Protein 6MYD (pdb70)

B-factor: mean 21.32, std 11.3, range [8.35, 70.96]

CATH classification: 2.60.210.10

Structure (mmCIF, N/CA/C/O backbone):
data_6MYD
#
_entry.id   6MYD
#
_cell.length_a   46.621
_cell.length_b   84.377
_cell.length_c   53.720
_cell.angle_alpha   90.00
_cell.angle_beta   115.42
_cell.angle_gamma   90.00
#
_symmetry.space_group_name_H-M   'P 1 21 1'
#
loop_
_entity.id
_entity.type
_entity.pdbx_description
1 polymer 'TNF receptor-associated factor 6'
2 polymer 'STING CTT, Transmembrane protein 173'
3 non-polymer 'SULFATE ION'
4 water water
#
loop_
_atom_site.group_PDB
_atom_site.id
_atom_site.type_symbol
_atom_site.label_atom_id
_atom_site.label_alt_id
_atom_site.label_comp_id
_atom_site.label_asym_id
_atom_site.label_entity_id
_atom_site.label_seq_id
_atom_site.pdbx_PDB_ins_code
_atom_site.Cartn_x
_atom_site.Cartn_y
_atom_site.Cartn_z
_atom_site.occupancy
_atom_site.B_iso_or_equiv
_atom_site.auth_seq_id
_atom_site.auth_comp_id
_atom_site.auth_asym_id
_atom_site.auth_atom_id
_atom_site.pdbx_PDB_model_num
ATOM 1 N N . SER A 1 1 ? 9.587 -1.823 33.268 1.00 35.09 369 SER A N 1
ATOM 2 C CA . SER A 1 1 ? 8.567 -2.300 34.192 1.00 32.27 369 SER A CA 1
ATOM 3 C C . SER A 1 1 ? 7.384 -2.915 33.449 1.00 28.07 369 SER A C 1
ATOM 4 O O . SER A 1 1 ? 7.215 -2.714 32.245 1.00 25.12 369 SER A O 1
ATOM 7 N N . ALA A 1 2 ? 6.564 -3.668 34.185 1.00 26.14 370 ALA A N 1
ATOM 8 C CA . ALA A 1 2 ? 5.442 -4.372 33.573 1.00 24.83 370 ALA A CA 1
ATOM 9 C C . ALA A 1 2 ? 4.475 -3.408 32.897 1.00 21.48 370 ALA A C 1
ATOM 10 O O . ALA A 1 2 ? 3.913 -3.720 31.839 1.00 20.90 370 ALA A O 1
ATOM 12 N N . GLN A 1 3 ? 4.281 -2.221 33.482 1.00 21.71 371 GLN A N 1
ATOM 13 C CA . GLN A 1 3 ? 3.326 -1.282 32.903 1.00 21.39 371 GLN A CA 1
ATOM 14 C C . GLN A 1 3 ? 3.764 -0.803 31.525 1.00 22.20 371 GLN A C 1
ATOM 15 O O . GLN A 1 3 ? 2.926 -0.343 30.746 1.00 21.07 37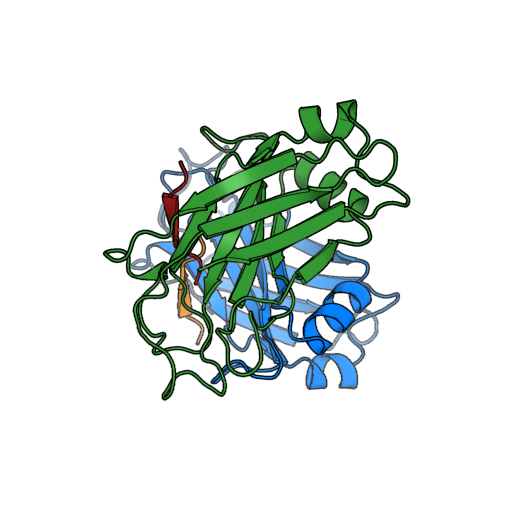1 GLN A O 1
ATOM 21 N N . GLN A 1 4 ? 5.052 -0.935 31.195 1.00 19.89 372 GLN A N 1
ATOM 22 C CA . GLN A 1 4 ? 5.549 -0.525 29.885 1.00 19.47 372 GLN A CA 1
ATOM 23 C C . GLN A 1 4 ? 5.135 -1.468 28.776 1.00 17.17 372 GLN A C 1
ATOM 24 O O . GLN A 1 4 ? 5.354 -1.142 27.601 1.00 18.85 372 GLN A O 1
ATOM 30 N N . TYR A 1 5 ? 4.536 -2.617 29.116 1.00 16.52 373 TYR A N 1
ATOM 31 C CA . TYR A 1 5 ? 4.134 -3.627 28.146 1.00 16.31 373 TYR A CA 1
ATOM 32 C C . TYR A 1 5 ? 2.678 -4.043 28.322 1.00 18.13 373 TYR A C 1
ATOM 33 O O . TYR A 1 5 ? 2.269 -5.066 27.773 1.00 16.73 373 TYR A O 1
ATOM 42 N N . GLN A 1 6 ? 1.886 -3.273 29.071 1.00 15.72 374 GLN A N 1
ATOM 43 C CA . GLN A 1 6 ? 0.526 -3.677 29.408 1.00 15.81 374 GLN A CA 1
ATOM 44 C C . GLN A 1 6 ? -0.451 -3.537 28.250 1.00 15.34 374 GLN A C 1
ATOM 45 O O . GLN A 1 6 ? -1.553 -4.106 28.308 1.00 17.05 374 GLN A O 1
ATOM 51 N N . GLY A 1 7 ? -0.084 -2.801 27.208 1.00 14.23 375 GLY A N 1
ATOM 52 C CA . GLY A 1 7 ? -0.996 -2.592 26.101 1.00 14.25 375 GLY A CA 1
ATOM 53 C C . GLY A 1 7 ? -1.153 -3.828 25.234 1.00 13.65 375 GLY A C 1
ATOM 54 O O . GLY A 1 7 ? -0.276 -4.690 25.155 1.00 14.92 375 GLY A O 1
ATOM 55 N N . ILE A 1 8 ? -2.298 -3.907 24.569 1.00 12.64 376 ILE A N 1
ATOM 56 C CA . ILE A 1 8 ? -2.545 -4.889 23.517 1.00 13.36 376 ILE A CA 1
ATOM 57 C C . ILE A 1 8 ? -3.289 -4.157 22.416 1.00 11.97 376 ILE A C 1
ATOM 58 O O . ILE A 1 8 ? -4.284 -3.477 22.688 1.00 14.56 376 ILE A O 1
ATOM 63 N N . TYR A 1 9 ? -2.828 -4.290 21.177 1.00 11.13 377 TYR A N 1
ATOM 64 C CA . TYR A 1 9 ? -3.470 -3.600 20.067 1.00 11.50 377 TYR A CA 1
ATOM 65 C C . TYR A 1 9 ? -4.190 -4.591 19.168 1.00 10.47 377 TYR A C 1
ATOM 66 O O . TYR A 1 9 ? -3.613 -5.608 18.760 1.00 11.86 377 TYR A O 1
ATOM 75 N N . VAL A 1 10 ? -5.441 -4.290 18.841 1.00 10.37 378 VAL A N 1
ATOM 76 C CA . VAL A 1 10 ? -6.187 -5.068 17.852 1.00 11.50 378 VAL A CA 1
ATOM 77 C C . VAL A 1 10 ? -6.482 -4.161 16.665 1.00 10.43 378 VAL A C 1
ATOM 78 O O . VAL A 1 10 ? -7.222 -3.174 16.781 1.00 13.67 378 VAL A O 1
ATOM 82 N N . TRP A 1 11 ? -5.869 -4.484 15.532 1.00 10.27 379 TRP A N 1
ATOM 83 C CA . TRP A 1 11 ? -6.060 -3.754 14.287 1.00 10.35 379 TRP A CA 1
ATOM 84 C C . TRP A 1 11 ? -7.265 -4.341 13.570 1.00 9.52 379 TRP A C 1
ATOM 85 O O . TRP A 1 11 ? -7.268 -5.531 13.229 1.00 10.19 379 TRP A O 1
ATOM 96 N N . ARG A 1 12 ? -8.293 -3.522 13.378 1.00 12.56 380 ARG A N 1
ATOM 97 C CA . ARG A 1 12 ? -9.498 -3.929 12.664 1.00 11.13 380 ARG A CA 1
ATOM 98 C C . ARG A 1 12 ? -9.335 -3.538 11.202 1.00 13.95 380 ARG A C 1
ATOM 99 O O . ARG A 1 12 ? -9.383 -2.350 10.862 1.00 16.53 380 ARG A O 1
ATOM 107 N N . VAL A 1 13 ? -9.120 -4.524 10.345 1.00 12.68 381 VAL A N 1
ATOM 108 C CA . VAL A 1 13 ? -8.972 -4.305 8.911 1.00 12.56 381 VAL A CA 1
ATOM 109 C C . VAL A 1 13 ? -10.342 -4.546 8.294 1.00 16.69 381 VAL A C 1
ATOM 110 O O . VAL A 1 13 ? -10.756 -5.686 8.093 1.00 14.47 381 VAL A O 1
ATOM 114 N N . GLU A 1 14 ? -11.052 -3.470 7.992 1.00 15.44 382 GLU A N 1
ATOM 115 C CA . GLU A 1 14 ? -12.403 -3.554 7.457 1.00 15.25 382 GLU A CA 1
ATOM 116 C C . GLU A 1 14 ? -12.395 -3.722 5.938 1.00 16.63 382 GLU A C 1
ATOM 117 O O . GLU A 1 14 ? -11.384 -3.495 5.265 1.00 20.27 382 GLU A O 1
ATOM 123 N N . ASN A 1 15 ? -13.543 -4.147 5.408 1.00 17.08 383 ASN A N 1
ATOM 124 C CA . ASN A 1 15 ? -13.733 -4.346 3.968 1.00 18.18 383 ASN A CA 1
ATOM 125 C C . ASN A 1 15 ? -12.629 -5.214 3.373 1.00 18.24 383 ASN A C 1
ATOM 126 O O . ASN A 1 15 ? -12.076 -4.921 2.310 1.00 19.00 383 ASN A O 1
ATOM 131 N N . PHE A 1 16 ? -12.321 -6.314 4.066 1.00 15.02 384 PHE A N 1
ATOM 132 C CA . PHE A 1 16 ? -11.205 -7.149 3.646 1.00 14.48 384 PHE A CA 1
ATOM 133 C C . PHE A 1 16 ? -11.408 -7.695 2.240 1.00 15.46 384 PHE A C 1
ATOM 134 O O . PHE A 1 16 ? -10.440 -7.820 1.482 1.00 14.02 384 PHE A O 1
ATOM 142 N N . SER A 1 17 ? -12.656 -7.997 1.873 1.00 16.45 385 SER A N 1
ATOM 143 C CA . SER A 1 17 ? -12.942 -8.539 0.548 1.00 16.86 385 SER A CA 1
ATOM 144 C C . SER A 1 17 ? -12.465 -7.613 -0.559 1.00 19.70 385 SER A C 1
ATOM 145 O O . SER A 1 17 ? -12.135 -8.083 -1.656 1.00 19.46 385 SER A O 1
ATOM 148 N N . HIS A 1 18 ? -12.444 -6.300 -0.305 1.00 16.80 386 HIS A N 1
ATOM 149 C CA . HIS A 1 18 ? -11.963 -5.361 -1.317 1.00 17.58 386 HIS A CA 1
ATOM 150 C C . HIS A 1 18 ? -10.497 -5.618 -1.630 1.00 15.30 386 HIS A C 1
ATOM 151 O O . HIS A 1 18 ? -10.094 -5.658 -2.801 1.00 18.31 386 HIS A O 1
ATOM 158 N N . HIS A 1 19 ? -9.679 -5.780 -0.589 1.00 13.83 387 HIS A N 1
ATOM 159 C CA . HIS A 1 19 ? -8.266 -6.061 -0.800 1.00 13.00 387 HIS A CA 1
ATOM 160 C C . HIS A 1 19 ? -8.089 -7.401 -1.485 1.00 17.22 387 HIS A C 1
ATOM 161 O O . HIS A 1 19 ? -7.249 -7.545 -2.381 1.00 17.04 387 HIS A O 1
ATOM 168 N N . LEU A 1 20 ? -8.887 -8.386 -1.075 1.00 12.91 388 LEU A N 1
ATOM 169 C CA . LEU A 1 20 ? -8.778 -9.722 -1.646 1.00 15.23 388 LEU A CA 1
ATOM 170 C C . LEU A 1 20 ? -9.083 -9.702 -3.136 1.00 16.04 388 LEU A C 1
ATOM 171 O O . LEU A 1 20 ? -8.349 -10.295 -3.936 1.00 15.27 388 LEU A O 1
ATOM 176 N N . ARG A 1 21 ? -10.148 -8.996 -3.536 1.00 15.94 389 ARG A N 1
ATOM 177 C CA . ARG A 1 21 ? -10.490 -8.940 -4.952 1.00 16.73 389 ARG A CA 1
ATOM 178 C C . ARG A 1 21 ? -9.371 -8.281 -5.751 1.00 17.52 389 ARG A C 1
ATOM 179 O O . ARG A 1 21 ? -9.061 -8.705 -6.867 1.00 18.72 389 ARG A O 1
ATOM 187 N N . ASN A 1 22 ? -8.739 -7.252 -5.184 1.00 14.36 390 ASN A N 1
ATOM 188 C CA . ASN A 1 22 ? -7.611 -6.629 -5.871 1.00 15.33 390 ASN A CA 1
ATOM 189 C C . ASN A 1 22 ? -6.416 -7.570 -5.919 1.00 15.56 390 ASN A C 1
ATOM 190 O O . ASN A 1 22 ? -5.739 -7.674 -6.950 1.00 14.05 390 ASN A O 1
ATOM 195 N N . GLN A 1 23 ? -6.152 -8.283 -4.819 1.00 12.22 391 GLN A N 1
ATOM 196 C CA . GLN A 1 23 ? -5.056 -9.247 -4.823 1.00 12.99 391 GLN A CA 1
ATOM 197 C C . GLN A 1 23 ? -5.276 -10.332 -5.873 1.00 12.62 391 GLN A C 1
ATOM 198 O O . GLN A 1 23 ? -4.345 -10.695 -6.596 1.00 14.56 391 GLN A O 1
ATOM 204 N N . GLU A 1 24 ? -6.505 -10.839 -5.984 1.00 14.87 392 GLU A N 1
ATOM 205 C CA . GLU A 1 24 ? -6.812 -11.842 -7.000 1.00 15.76 392 GLU A CA 1
ATOM 206 C C . GLU A 1 24 ? -6.579 -11.313 -8.407 1.00 17.90 392 GLU A C 1
ATOM 207 O O . GLU A 1 24 ? -6.282 -12.092 -9.323 1.00 20.69 392 GLU A O 1
ATOM 213 N N . ALA A 1 25 ? -6.721 -10.004 -8.605 1.00 16.44 393 ALA A N 1
ATOM 214 C CA . ALA A 1 25 ? -6.464 -9.378 -9.893 1.00 19.88 393 ALA A CA 1
ATOM 215 C C . ALA A 1 25 ? -4.987 -9.092 -10.122 1.00 15.87 393 ALA A C 1
ATOM 216 O O . ALA A 1 25 ? -4.640 -8.452 -11.120 1.00 24.00 393 ALA A O 1
ATOM 218 N N . GLY A 1 26 ? -4.111 -9.550 -9.235 1.00 13.40 394 GLY A N 1
ATOM 219 C CA . GLY A 1 26 ? -2.685 -9.373 -9.401 1.00 15.53 394 GLY A CA 1
ATOM 220 C C . GLY A 1 26 ? -2.115 -8.106 -8.807 1.00 12.99 394 GLY A C 1
ATOM 221 O O . GLY A 1 26 ? -0.961 -7.775 -9.105 1.00 14.99 394 GLY A O 1
ATOM 222 N N . GLN A 1 27 ? -2.871 -7.404 -7.963 1.00 13.11 395 GLN A N 1
ATOM 223 C CA . GLN A 1 27 ? -2.382 -6.199 -7.307 1.00 14.32 395 GLN A CA 1
ATOM 224 C C . GLN A 1 27 ? -1.754 -6.537 -5.962 1.00 12.75 395 GLN A C 1
ATOM 225 O O . GLN A 1 27 ? -2.439 -7.091 -5.088 1.00 14.02 395 GLN A O 1
ATOM 231 N N . PRO A 1 28 ? -0.488 -6.203 -5.735 1.00 11.68 396 PRO A N 1
ATOM 232 C CA . PRO A 1 28 ? 0.031 -6.245 -4.365 1.00 12.61 396 PRO A CA 1
ATOM 233 C C . PRO A 1 28 ? -0.825 -5.357 -3.469 1.00 13.25 396 PRO A C 1
ATOM 234 O O . PRO A 1 28 ? -1.284 -4.283 -3.882 1.00 11.70 396 PRO A O 1
ATOM 238 N N . ILE A 1 29 ? -1.035 -5.796 -2.235 1.00 11.33 397 ILE A N 1
ATOM 239 C CA . ILE A 1 29 ? -1.718 -4.999 -1.218 1.00 10.28 397 ILE A CA 1
ATOM 240 C C . ILE A 1 29 ? -0.732 -4.754 -0.094 1.00 10.60 397 ILE A C 1
ATOM 241 O O . ILE A 1 29 ? -0.061 -5.684 0.358 1.00 11.34 397 ILE A O 1
ATOM 246 N N . VAL A 1 30 ? -0.633 -3.503 0.351 1.00 8.79 398 VAL A N 1
ATOM 247 C CA . VAL A 1 30 ? 0.137 -3.168 1.542 1.00 9.70 398 VAL A CA 1
ATOM 248 C C . VAL A 1 30 ? -0.697 -2.211 2.375 1.00 11.13 398 VAL A C 1
ATOM 249 O O . VAL A 1 30 ? -1.193 -1.209 1.856 1.00 11.99 398 VAL A O 1
ATOM 253 N N . LEU A 1 31 ? -0.861 -2.528 3.654 1.00 9.89 399 LEU A N 1
ATOM 254 C CA . LEU A 1 31 ? -1.660 -1.753 4.586 1.00 9.68 399 LEU A CA 1
ATOM 255 C C . LEU A 1 31 ? -0.790 -1.382 5.773 1.00 11.52 399 LEU A C 1
ATOM 256 O O . LEU A 1 31 ? 0.026 -2.189 6.237 1.00 10.32 399 LEU A O 1
ATOM 261 N N . HIS A 1 32 ? -0.993 -0.174 6.274 1.00 9.88 400 HIS A N 1
ATOM 262 C CA . HIS A 1 32 ? -0.240 0.365 7.395 1.00 9.00 400 HIS A CA 1
ATOM 263 C C . HIS A 1 32 ? -1.206 0.689 8.524 1.00 11.66 400 HIS A C 1
ATOM 264 O O . HIS A 1 32 ? -2.193 1.403 8.318 1.00 13.03 400 HIS A O 1
ATOM 271 N N . SER A 1 33 ? -0.926 0.158 9.723 1.00 8.64 401 SER A N 1
ATOM 272 C CA . SER A 1 33 ? -1.888 0.305 10.816 1.00 10.76 401 SER A CA 1
ATOM 273 C C . SER A 1 33 ? -1.769 1.660 11.509 1.00 10.88 401 SER A C 1
ATOM 274 O O . SER A 1 33 ? -0.754 2.350 11.392 1.00 11.38 401 SER A O 1
ATOM 277 N N . PRO A 1 34 ? -2.786 2.044 12.273 1.00 12.79 402 PRO A N 1
ATOM 278 C CA . PRO A 1 34 ? -2.609 3.136 13.242 1.00 12.09 402 PRO A CA 1
ATOM 279 C C . PRO A 1 34 ? -1.515 2.796 14.240 1.00 13.86 402 PRO A C 1
ATOM 280 O O . PRO A 1 34 ? -1.228 1.613 14.483 1.00 13.05 402 PRO A O 1
ATOM 284 N N . PRO A 1 35 ? -0.903 3.791 14.865 1.00 14.07 403 PRO A N 1
ATOM 285 C CA . PRO A 1 35 ? 0.106 3.515 15.891 1.00 14.46 403 PRO A CA 1
ATOM 286 C C . PRO A 1 35 ? -0.532 3.064 17.198 1.00 11.52 403 PRO A C 1
ATOM 287 O O . PRO A 1 35 ? -1.726 3.237 17.448 1.00 14.07 403 PRO A O 1
ATOM 291 N N . PHE A 1 36 ? 0.298 2.462 18.039 1.00 12.67 404 PHE A N 1
ATOM 292 C CA . PHE A 1 36 ? -0.147 2.047 19.359 1.00 12.43 404 PHE A CA 1
ATOM 293 C C . PHE A 1 36 ? 1.063 2.015 20.276 1.00 13.06 404 PHE A C 1
ATOM 294 O O . PHE A 1 36 ? 2.198 1.849 19.828 1.00 13.49 404 PHE A O 1
ATOM 302 N N . TYR A 1 37 ? 0.812 2.189 21.564 1.00 15.23 405 TYR A N 1
ATOM 303 C CA . TYR A 1 37 ? 1.868 2.143 22.559 1.00 11.33 405 TYR A CA 1
ATOM 304 C C . TYR A 1 37 ? 1.830 0.816 23.306 1.00 14.74 405 TYR A C 1
ATOM 305 O O . TYR A 1 37 ? 0.758 0.333 23.684 1.00 16.28 405 TYR A O 1
ATOM 314 N N . THR A 1 38 ? 3.011 0.239 23.538 1.00 12.11 406 THR A N 1
ATOM 315 C CA . THR A 1 38 ? 3.084 -0.954 24.375 1.00 14.36 406 THR A CA 1
ATOM 316 C C . THR A 1 38 ? 2.661 -0.671 25.811 1.00 14.19 406 THR A C 1
ATOM 317 O O . THR A 1 38 ? 2.279 -1.598 26.533 1.00 16.17 406 THR A O 1
ATOM 321 N N . GLY A 1 39 ? 2.740 0.581 26.243 1.00 13.86 407 GLY A N 1
ATOM 322 C CA . GLY A 1 39 ? 2.365 0.979 27.587 1.00 14.98 407 GLY A CA 1
ATOM 323 C C . GLY A 1 39 ? 2.522 2.480 27.690 1.00 16.41 407 GLY A C 1
ATOM 324 O O . GLY A 1 39 ? 2.944 3.145 26.740 1.00 15.16 407 GLY A O 1
ATOM 325 N N . ARG A 1 40 ? 2.164 3.005 28.854 1.00 17.49 408 ARG A N 1
ATOM 326 C CA . ARG A 1 40 ? 2.358 4.418 29.178 1.00 21.24 408 ARG A CA 1
ATOM 327 C C . ARG A 1 40 ? 3.109 4.485 30.501 1.00 25.74 408 ARG A C 1
ATOM 328 O O . ARG A 1 40 ? 2.508 4.226 31.563 1.00 28.39 408 ARG A O 1
ATOM 336 N N . PRO A 1 41 ? 4.409 4.806 30.501 1.00 17.50 409 PRO A N 1
ATOM 337 C CA . PRO A 1 41 ? 5.229 5.068 29.318 1.00 15.70 409 PRO A CA 1
ATOM 338 C C . PRO A 1 41 ? 5.504 3.763 28.581 1.00 16.28 409 PRO A C 1
ATOM 339 O O . PRO A 1 41 ? 5.333 2.691 29.173 1.00 22.44 409 PRO A O 1
ATOM 343 N N . GLY A 1 42 ? 5.888 3.842 27.314 1.00 12.78 410 GLY A N 1
ATOM 344 C CA . GLY A 1 42 ? 6.125 2.648 26.518 1.00 12.98 410 GLY A CA 1
ATOM 345 C C . GLY A 1 42 ? 6.468 3.031 25.095 1.00 11.28 410 GLY A C 1
ATOM 346 O O . GLY A 1 42 ? 6.509 4.213 24.739 1.00 11.76 410 GLY A O 1
ATOM 347 N N . TYR A 1 43 ? 6.679 2.003 24.272 1.00 11.64 411 TYR A N 1
ATOM 348 C CA . TYR A 1 43 ? 7.179 2.157 22.910 1.00 10.36 411 TYR A CA 1
ATOM 349 C C . TYR A 1 43 ? 6.017 2.354 21.953 1.00 10.99 411 TYR A C 1
ATOM 350 O O . TYR A 1 43 ? 4.983 1.687 22.070 1.00 13.29 411 TYR A O 1
ATOM 359 N N . LYS A 1 44 ? 6.207 3.255 20.989 1.00 10.84 412 LYS A N 1
ATOM 360 C CA . LYS A 1 44 ? 5.237 3.463 19.921 1.00 11.48 412 LYS A CA 1
ATOM 361 C C . LYS A 1 44 ? 5.573 2.554 18.748 1.00 11.24 412 LYS A C 1
ATOM 362 O O . LYS A 1 44 ? 6.699 2.583 18.235 1.00 12.46 412 LYS A O 1
ATOM 368 N N . LEU A 1 45 ? 4.590 1.773 18.318 1.00 10.44 413 LEU A N 1
ATOM 369 C CA . LEU A 1 45 ? 4.765 0.804 17.252 1.00 10.90 413 LEU A CA 1
ATOM 370 C C . LEU A 1 45 ? 3.675 0.990 16.211 1.00 11.42 413 LEU A C 1
ATOM 371 O O . LEU A 1 45 ? 2.654 1.638 16.453 1.00 12.39 413 LEU A O 1
ATOM 376 N N . CYS A 1 46 ? 3.879 0.350 15.057 1.00 11.21 414 CYS A N 1
ATOM 377 C CA . CYS A 1 46 ? 2.826 0.199 14.063 1.00 10.96 414 CYS A CA 1
ATOM 378 C C . CYS A 1 46 ? 3.046 -1.130 13.355 1.00 11.51 414 CYS A C 1
ATOM 379 O O . CYS A 1 46 ? 4.093 -1.762 13.501 1.00 10.69 414 CYS A O 1
ATOM 382 N N . LEU A 1 47 ? 2.060 -1.534 12.573 1.00 10.91 415 LEU A N 1
ATOM 383 C CA . LEU A 1 47 ? 2.115 -2.779 11.823 1.00 8.43 415 LEU A CA 1
ATOM 384 C C . LEU A 1 47 ? 2.033 -2.498 10.331 1.00 10.59 415 LEU A C 1
ATOM 385 O O . LEU A 1 47 ? 1.455 -1.490 9.898 1.00 12.26 415 LEU A O 1
ATOM 390 N N . ARG A 1 48 ? 2.630 -3.392 9.548 1.00 10.71 416 ARG A N 1
ATOM 391 C CA . ARG A 1 48 ? 2.567 -3.366 8.091 1.00 9.81 416 ARG A CA 1
ATOM 392 C C . ARG A 1 48 ? 2.124 -4.747 7.641 1.00 10.43 416 ARG A C 1
ATOM 393 O O . ARG A 1 48 ? 2.724 -5.748 8.035 1.00 11.42 416 ARG A O 1
ATOM 401 N N . LEU A 1 49 ? 1.066 -4.807 6.845 1.00 9.66 417 LEU A N 1
ATOM 402 C CA . LEU A 1 49 ? 0.535 -6.073 6.370 1.00 8.94 417 LEU A CA 1
ATOM 403 C C . LEU A 1 49 ? 0.551 -6.074 4.850 1.00 10.89 417 LEU A C 1
ATOM 404 O O . LEU A 1 49 ? 0.168 -5.084 4.221 1.00 12.63 417 LEU A O 1
ATOM 409 N N . HIS A 1 50 ? 0.995 -7.173 4.257 1.00 8.97 418 HIS A N 1
ATOM 410 C CA . HIS A 1 50 ? 0.958 -7.360 2.812 1.00 10.58 418 HIS A CA 1
ATOM 411 C C . HIS A 1 50 ? 0.023 -8.501 2.460 1.00 10.40 418 HIS A C 1
ATOM 412 O O . HIS A 1 50 ? -0.032 -9.505 3.178 1.00 10.91 418 HIS A O 1
ATOM 419 N N . LEU A 1 51 ? -0.683 -8.368 1.336 1.00 10.39 419 LEU A N 1
ATOM 420 C CA . LEU A 1 51 ? -1.148 -9.528 0.585 1.00 8.64 419 LEU A CA 1
ATOM 421 C C . LEU A 1 51 ? -0.252 -9.657 -0.637 1.00 12.53 419 LEU A C 1
ATOM 422 O O . LEU A 1 51 ? -0.217 -8.756 -1.485 1.00 13.48 419 LEU A O 1
ATOM 427 N N . GLN A 1 52 ? 0.494 -10.748 -0.706 1.00 10.88 420 GLN A N 1
ATOM 428 C CA . GLN A 1 52 ? 1.363 -11.007 -1.843 1.00 10.53 420 GLN A CA 1
ATOM 429 C C . GLN A 1 52 ? 0.531 -11.493 -3.019 1.00 16.46 420 GLN A C 1
ATOM 430 O O . GLN A 1 52 ? -0.492 -12.161 -2.843 1.00 12.49 420 GLN A O 1
ATOM 436 N N . THR A 1 53 ? 0.977 -11.154 -4.229 1.00 12.61 421 THR A N 1
ATOM 437 C CA . THR A 1 53 ? 0.210 -11.488 -5.424 1.00 12.50 421 THR A CA 1
ATOM 438 C C . THR A 1 53 ? 0.212 -12.991 -5.680 1.00 14.85 421 THR A C 1
ATOM 439 O O . THR A 1 53 ? 0.988 -13.742 -5.077 1.00 13.23 421 THR A O 1
ATOM 443 N N . PRO A 1 54 ? -0.656 -13.465 -6.582 1.00 11.11 422 PRO A N 1
ATOM 444 C CA . PRO A 1 54 ? -0.676 -14.905 -6.883 1.00 12.94 422 PRO A CA 1
ATOM 445 C C . PRO A 1 54 ? 0.581 -15.422 -7.558 1.00 15.36 422 PRO A C 1
ATOM 446 O O . PRO A 1 54 ? 0.738 -16.651 -7.650 1.00 15.90 422 PRO A O 1
ATOM 450 N N . SER A 1 55 ? 1.468 -14.550 -8.057 1.00 14.17 423 SER A N 1
ATOM 451 C CA . SER A 1 55 ? 2.669 -14.996 -8.752 1.00 15.60 423 SER A CA 1
ATOM 452 C C . SER A 1 55 ? 3.973 -14.631 -8.055 1.00 14.45 423 SER A C 1
ATOM 453 O O . SER A 1 55 ? 5.045 -14.916 -8.601 1.00 19.24 423 SER A O 1
ATOM 456 N N . ALA A 1 56 ? 3.920 -14.041 -6.866 1.00 14.29 424 ALA A N 1
ATOM 457 C CA . ALA A 1 56 ? 5.130 -13.648 -6.164 1.00 15.86 424 ALA A CA 1
ATOM 458 C C . ALA A 1 56 ? 5.983 -14.872 -5.858 1.00 20.30 424 ALA A C 1
ATOM 459 O O . ALA A 1 56 ? 5.490 -15.815 -5.216 1.00 21.58 424 ALA A O 1
ATOM 461 N N . PRO A 1 57 ? 7.240 -14.914 -6.304 1.00 19.01 425 PRO A N 1
ATOM 462 C CA . PRO A 1 57 ? 8.105 -16.047 -5.962 1.00 21.81 425 PRO A CA 1
ATOM 463 C C . PRO A 1 57 ? 8.224 -16.233 -4.457 1.00 16.43 425 PRO A C 1
ATOM 464 O O . PRO A 1 57 ? 8.308 -15.270 -3.690 1.00 20.37 425 PRO A O 1
ATOM 468 N N . ARG A 1 58 ? 8.166 -17.502 -4.044 1.00 19.39 426 ARG A N 1
ATOM 469 C CA . ARG A 1 58 ? 8.425 -17.934 -2.672 1.00 21.23 426 ARG A CA 1
ATOM 470 C C . ARG A 1 58 ? 7.306 -17.622 -1.682 1.00 21.01 426 ARG A C 1
ATOM 471 O O . ARG A 1 58 ? 7.226 -18.266 -0.629 1.00 21.36 426 ARG A O 1
ATOM 479 N N . CYS A 1 59 ? 6.433 -16.654 -2.001 1.00 14.56 427 CYS A N 1
ATOM 480 C CA . CYS A 1 59 ? 5.420 -16.249 -1.031 1.00 14.60 427 CYS A CA 1
ATOM 481 C C . CYS A 1 59 ? 4.079 -15.886 -1.670 1.00 11.57 427 CYS A C 1
ATOM 482 O O . CYS A 1 59 ? 3.309 -15.128 -1.067 1.00 11.60 427 CYS A O 1
ATOM 485 N N . SER A 1 60 ? 3.769 -16.410 -2.848 1.00 11.11 428 SER A N 1
ATOM 486 C CA . SER A 1 60 ? 2.487 -16.128 -3.478 1.00 13.32 428 SER A CA 1
ATOM 487 C C . SER A 1 60 ? 1.311 -16.411 -2.548 1.00 9.52 428 SER A C 1
ATOM 488 O O . SER A 1 60 ? 1.274 -17.430 -1.847 1.00 11.03 428 SER A O 1
ATOM 491 N N . ASN A 1 61 ? 0.365 -15.472 -2.518 1.00 11.04 429 ASN A N 1
ATOM 492 C CA . ASN A 1 61 ? -0.916 -15.630 -1.840 1.00 10.94 429 ASN A CA 1
ATOM 493 C C . ASN A 1 61 ? -0.801 -15.639 -0.328 1.00 11.66 429 ASN A C 1
ATOM 494 O O . ASN A 1 61 ? -1.741 -16.067 0.344 1.00 12.10 429 ASN A O 1
ATOM 499 N N . PHE A 1 62 ? 0.316 -15.166 0.222 1.00 10.53 430 PHE A N 1
ATOM 500 C CA . PHE A 1 62 ? 0.473 -15.025 1.665 1.00 8.97 430 PHE A CA 1
ATOM 501 C C . PHE A 1 62 ? 0.097 -13.633 2.161 1.00 8.38 430 PHE A C 1
ATOM 502 O O . PHE A 1 62 ? 0.312 -12.611 1.492 1.00 10.97 430 PHE A O 1
ATOM 510 N N . ILE A 1 63 ? -0.432 -13.604 3.377 1.00 8.63 431 ILE A N 1
ATOM 511 C CA . ILE A 1 63 ? -0.335 -12.427 4.229 1.00 8.39 431 ILE A CA 1
ATOM 512 C C . ILE A 1 63 ? 1.064 -12.374 4.824 1.00 8.92 431 ILE A C 1
ATOM 513 O O . ILE A 1 63 ? 1.531 -13.357 5.425 1.00 10.25 431 ILE A O 1
ATOM 518 N N . SER A 1 64 ? 1.711 -11.213 4.707 1.00 9.25 432 SER A N 1
ATOM 519 C CA . SER A 1 64 ? 2.957 -10.900 5.396 1.00 10.20 432 SER A CA 1
ATOM 520 C C . SER A 1 64 ? 2.646 -9.874 6.471 1.00 12.56 432 SER A C 1
ATOM 521 O O . SER A 1 64 ? 1.760 -9.034 6.289 1.00 11.08 432 SER A O 1
ATOM 524 N N . LEU A 1 65 ? 3.344 -9.955 7.599 1.00 10.06 433 LEU A N 1
ATOM 525 C CA . LEU A 1 65 ? 3.060 -9.067 8.719 1.00 11.52 433 LEU A CA 1
ATOM 526 C C . LEU A 1 65 ? 4.352 -8.680 9.419 1.00 10.29 433 LEU A C 1
ATOM 527 O O . LEU A 1 65 ? 5.114 -9.553 9.843 1.00 9.99 433 LEU A O 1
ATOM 532 N N . PHE A 1 66 ? 4.578 -7.372 9.566 1.00 10.23 434 PHE A N 1
ATOM 533 C CA . PHE A 1 66 ? 5.799 -6.834 10.158 1.00 11.76 434 PHE A CA 1
ATOM 534 C C . PHE A 1 66 ? 5.465 -5.756 11.183 1.00 12.65 434 PHE A C 1
ATOM 535 O O . PHE A 1 66 ? 4.517 -4.981 11.009 1.00 11.46 434 PHE A O 1
ATOM 543 N N . VAL A 1 67 ? 6.268 -5.708 12.251 1.00 8.81 435 VAL A N 1
ATOM 544 C CA . VAL A 1 67 ? 6.205 -4.658 13.267 1.00 11.80 435 VAL A CA 1
ATOM 545 C C . VAL A 1 67 ? 7.298 -3.632 12.993 1.00 10.13 435 VAL A C 1
ATOM 546 O O . VAL A 1 67 ? 8.440 -3.990 12.672 1.00 11.82 435 VAL A O 1
ATOM 550 N N . HIS A 1 68 ? 6.954 -2.345 13.134 1.00 10.47 436 HIS A N 1
ATOM 551 C CA . HIS A 1 68 ? 7.892 -1.233 12.996 1.00 10.49 436 HIS A CA 1
ATOM 552 C C . HIS A 1 68 ? 7.854 -0.340 14.229 1.00 10.81 436 HIS A C 1
ATOM 553 O O . HIS A 1 68 ? 6.780 -0.015 14.750 1.00 13.13 436 HIS A O 1
ATOM 560 N N . THR A 1 69 ? 9.030 0.046 14.696 1.00 11.21 437 THR A N 1
ATOM 561 C CA . THR A 1 69 ? 9.078 1.066 15.737 1.00 12.02 437 THR A CA 1
ATOM 562 C C . THR A 1 69 ? 8.825 2.456 15.152 1.00 15.15 437 THR A C 1
ATOM 563 O O . THR A 1 69 ? 9.026 2.716 13.958 1.00 13.90 437 THR A O 1
ATOM 567 N N . MET A 1 70 ? 8.371 3.354 16.020 1.00 13.64 438 MET A N 1
ATOM 568 C CA . MET A 1 70 ? 8.120 4.748 15.674 1.00 11.78 438 MET A CA 1
ATOM 569 C C . MET A 1 70 ? 8.725 5.648 16.739 1.00 13.90 438 MET A C 1
ATOM 570 O O . MET A 1 70 ? 9.010 5.206 17.855 1.00 16.14 438 MET A O 1
ATOM 575 N N . GLN A 1 71 ? 8.907 6.930 16.391 1.00 13.07 439 GLN A N 1
ATOM 576 C CA . GLN A 1 71 ? 9.264 7.935 17.393 1.00 13.35 439 GLN A CA 1
ATOM 577 C C . GLN A 1 71 ? 8.048 8.208 18.264 1.00 15.07 439 GLN A C 1
ATOM 578 O O . GLN A 1 71 ? 6.984 8.585 17.761 1.00 19.19 439 GLN A O 1
ATOM 584 N N . GLY A 1 72 ? 8.190 7.976 19.570 1.00 13.93 440 GLY A N 1
ATOM 585 C CA . GLY A 1 72 ? 7.089 8.081 20.499 1.00 15.30 440 GLY A CA 1
ATOM 586 C C . GLY A 1 72 ? 7.338 9.125 21.581 1.00 14.22 440 GLY A C 1
ATOM 587 O O . GLY A 1 72 ? 8.463 9.602 21.794 1.00 14.97 440 GLY A O 1
ATOM 588 N N . GLU A 1 73 ? 6.261 9.441 22.299 1.00 15.21 441 GLU A N 1
ATOM 589 C CA . GLU A 1 73 ? 6.289 10.531 23.268 1.00 15.77 441 GLU A CA 1
ATOM 590 C C . GLU A 1 73 ? 7.197 10.233 24.458 1.00 16.62 441 GLU A C 1
ATOM 591 O O . GLU A 1 73 ? 7.697 11.168 25.097 1.00 17.69 441 GLU A O 1
ATOM 597 N N . PHE A 1 74 ? 7.409 8.958 24.786 1.00 15.87 442 PHE A N 1
ATOM 598 C CA . PHE A 1 74 ? 8.153 8.558 25.974 1.00 14.66 442 PHE A CA 1
ATOM 599 C C . PHE A 1 74 ? 9.594 8.162 25.680 1.00 13.04 442 PHE A C 1
ATOM 600 O O . PHE A 1 74 ? 10.282 7.695 26.588 1.00 14.39 442 PHE A O 1
ATOM 608 N N . ASP A 1 75 ? 10.058 8.332 24.436 1.00 13.52 443 ASP A N 1
ATOM 609 C CA . ASP A 1 75 ? 11.313 7.721 24.005 1.00 17.01 443 ASP A CA 1
ATOM 610 C C . ASP A 1 75 ? 12.493 8.074 24.902 1.00 16.48 443 ASP A C 1
ATOM 611 O O . ASP A 1 75 ? 13.381 7.240 25.112 1.00 14.20 443 ASP A O 1
ATOM 616 N N . SER A 1 76 ? 12.536 9.303 25.428 1.00 14.30 444 SER A N 1
ATOM 617 C CA . SER A 1 76 ? 13.671 9.725 26.246 1.00 13.80 444 SER A CA 1
ATOM 618 C C . SER A 1 76 ? 13.803 8.908 27.524 1.00 14.93 444 SER A C 1
ATOM 619 O O . SER A 1 76 ? 14.904 8.821 28.077 1.00 14.87 444 SER A O 1
ATOM 622 N N . GLN A 1 77 ? 12.716 8.299 28.004 1.00 14.97 445 GLN A N 1
ATOM 623 C CA . GLN A 1 77 ? 12.766 7.562 29.259 1.00 13.94 445 GLN A CA 1
ATOM 624 C C . GLN A 1 77 ? 12.698 6.057 29.073 1.00 12.83 445 GLN A C 1
ATOM 625 O O . GLN A 1 77 ? 12.468 5.340 30.052 1.00 15.84 445 GLN A O 1
ATOM 631 N N . LEU A 1 78 ? 12.907 5.563 27.854 1.00 11.55 446 LEU A N 1
ATOM 632 C CA . LEU A 1 78 ? 12.917 4.134 27.569 1.00 10.43 446 LEU A CA 1
ATOM 633 C C . LEU A 1 78 ? 14.330 3.637 27.303 1.00 13.73 446 LEU A C 1
ATOM 634 O O . LEU A 1 78 ? 15.178 4.346 26.755 1.00 12.58 446 LEU A O 1
ATOM 639 N N . SER A 1 79 ? 14.566 2.383 27.668 1.00 13.00 447 SER A N 1
ATOM 640 C CA . SER A 1 79 ? 15.773 1.711 27.212 1.00 10.61 447 SER A CA 1
ATOM 641 C C . SER A 1 79 ? 15.669 1.386 25.725 1.00 10.99 447 SER A C 1
ATOM 642 O O . SER A 1 79 ? 14.587 1.117 25.198 1.00 11.62 447 SER A O 1
ATOM 645 N N . TRP A 1 80 ? 16.811 1.413 25.049 1.00 11.68 448 TRP A N 1
ATOM 646 C CA . TRP A 1 80 ? 16.892 1.047 23.646 1.00 11.72 448 TRP A CA 1
ATOM 647 C C . TRP A 1 80 ? 18.082 0.115 23.471 1.00 14.00 448 TRP A C 1
ATOM 648 O O . TRP A 1 80 ? 19.109 0.289 24.134 1.00 13.24 448 TRP A O 1
ATOM 659 N N . PRO A 1 81 ? 17.975 -0.896 22.609 1.00 12.93 449 PRO A N 1
ATOM 660 C CA . PRO A 1 81 ? 16.827 -1.198 21.752 1.00 12.74 449 PRO A CA 1
ATOM 661 C C . PRO A 1 81 ? 15.625 -1.776 22.507 1.00 10.90 449 PRO A C 1
ATOM 662 O O . PRO A 1 81 ? 15.713 -2.151 23.685 1.00 13.00 449 PRO A O 1
ATOM 666 N N . LEU A 1 82 ? 14.489 -1.799 21.821 1.00 12.21 450 LEU A N 1
ATOM 667 C CA . LEU A 1 82 ? 13.320 -2.489 22.345 1.00 12.53 450 LEU A CA 1
ATOM 668 C C . LEU A 1 82 ? 13.635 -3.973 22.457 1.00 12.96 450 LEU A C 1
ATOM 669 O O . LEU A 1 82 ? 14.082 -4.599 21.493 1.00 14.78 450 LEU A O 1
ATOM 674 N N . GLN A 1 83 ? 13.420 -4.533 23.643 1.00 14.18 451 GLN A N 1
ATOM 675 C CA . GLN A 1 83 ? 13.681 -5.941 23.882 1.00 13.05 451 GLN A CA 1
ATOM 676 C C . GLN A 1 83 ? 12.481 -6.588 24.550 1.00 15.08 451 GLN A C 1
ATOM 677 O O . GLN A 1 83 ? 11.873 -6.014 25.459 1.00 16.38 451 GLN A O 1
ATOM 683 N N . GLY A 1 84 ? 12.156 -7.789 24.096 1.00 13.98 452 GLY A N 1
ATOM 684 C CA . GLY A 1 84 ? 11.020 -8.511 24.638 1.00 18.77 452 GLY A CA 1
ATOM 685 C C . GLY A 1 84 ? 10.568 -9.590 23.672 1.00 14.58 452 GLY A C 1
ATOM 686 O O . GLY A 1 84 ? 11.309 -9.997 22.780 1.00 17.16 452 GLY A O 1
ATOM 687 N N . THR A 1 85 ? 9.334 -10.032 23.879 1.00 12.81 453 THR A N 1
ATOM 688 C CA . THR A 1 85 ? 8.703 -11.046 23.050 1.00 13.94 453 THR A CA 1
ATOM 689 C C . THR A 1 85 ? 7.473 -10.424 22.407 1.00 15.10 453 THR A C 1
ATOM 690 O O . THR A 1 85 ? 6.657 -9.805 23.093 1.00 15.21 453 THR A O 1
ATOM 694 N N . ILE A 1 86 ? 7.356 -10.550 21.091 1.00 13.61 454 ILE A N 1
ATOM 695 C CA . ILE A 1 86 ? 6.240 -9.978 20.355 1.00 12.48 454 ILE A CA 1
ATOM 696 C C . ILE A 1 86 ? 5.354 -11.111 19.864 1.00 13.47 454 ILE A C 1
ATOM 697 O O . ILE A 1 86 ? 5.843 -12.079 19.265 1.00 15.08 454 ILE A O 1
ATOM 702 N N . ARG A 1 87 ? 4.056 -11.007 20.139 1.00 12.63 455 ARG A N 1
ATOM 703 C CA . ARG A 1 87 ? 3.083 -12.004 19.702 1.00 14.47 455 ARG A CA 1
ATOM 704 C C . ARG A 1 87 ? 2.146 -11.368 18.683 1.00 13.80 455 ARG A C 1
ATOM 705 O O . ARG A 1 87 ? 1.445 -10.399 19.001 1.00 13.40 455 ARG A O 1
ATOM 713 N N . LEU A 1 88 ? 2.134 -11.916 17.469 1.00 13.21 456 LEU A N 1
ATOM 714 C CA . LEU A 1 88 ? 1.300 -11.431 16.374 1.00 13.16 456 LEU A CA 1
ATOM 715 C C . LEU A 1 88 ? 0.235 -12.470 16.070 1.00 12.39 456 LEU A C 1
ATOM 716 O O . LEU A 1 88 ? 0.552 -13.654 15.915 1.00 13.78 456 LEU A O 1
ATOM 721 N N . ALA A 1 89 ? -1.019 -12.037 15.960 1.00 10.37 457 ALA A N 1
ATOM 722 C CA . ALA A 1 89 ? -2.112 -12.982 15.784 1.00 11.02 457 ALA A CA 1
ATOM 723 C C . ALA A 1 89 ? -3.115 -12.487 14.758 1.00 10.81 457 ALA A C 1
ATOM 724 O O . ALA A 1 89 ? -3.350 -11.287 14.620 1.00 13.82 457 ALA A O 1
ATOM 726 N N . VAL A 1 90 ? -3.698 -13.433 14.027 1.00 9.98 458 VAL A N 1
ATOM 727 C CA . VAL A 1 90 ? -4.968 -13.226 13.350 1.00 10.12 458 VAL A CA 1
ATOM 728 C C . VAL A 1 90 ? -6.027 -13.930 14.187 1.00 13.97 458 VAL A C 1
ATOM 729 O O . VAL A 1 90 ? -5.879 -15.112 14.521 1.00 11.53 458 VAL A O 1
ATOM 733 N N . LEU A 1 91 ? -7.062 -13.200 14.586 1.00 11.48 459 LEU A N 1
ATOM 734 C CA . LEU A 1 91 ? -7.999 -13.684 15.592 1.00 11.84 459 LEU A CA 1
ATOM 735 C C . LEU A 1 91 ? -9.160 -14.455 14.983 1.00 13.46 459 LEU A C 1
ATOM 736 O O . LEU A 1 91 ? -9.714 -14.078 13.944 1.00 13.89 459 LEU A O 1
ATOM 741 N N . ASP A 1 92 ? -9.496 -15.570 15.629 1.00 13.77 460 ASP 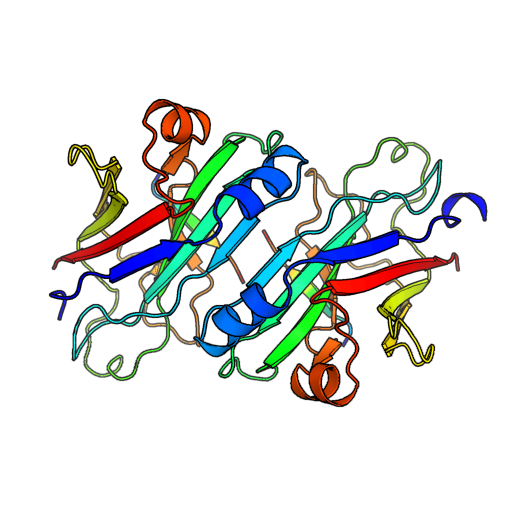A N 1
ATOM 742 C CA . ASP A 1 92 ? -10.718 -16.317 15.366 1.00 15.68 460 ASP A CA 1
ATOM 743 C C . ASP A 1 92 ? -11.795 -15.710 16.259 1.00 23.49 460 ASP A C 1
ATOM 744 O O . ASP A 1 92 ? -11.784 -15.915 17.477 1.00 23.36 460 ASP A O 1
ATOM 749 N N . GLN A 1 93 ? -12.718 -14.953 15.656 1.00 19.89 461 GLN A N 1
ATOM 750 C CA . GLN A 1 93 ? -13.687 -14.172 16.415 1.00 24.52 461 GLN A CA 1
ATOM 751 C C . GLN A 1 93 ? -14.763 -15.011 17.104 1.00 30.72 461 GLN A C 1
ATOM 752 O O . GLN A 1 93 ? -15.518 -14.456 17.909 1.00 41.62 461 GLN A O 1
ATOM 758 N N . VAL A 1 94 ? -14.860 -16.320 16.841 1.00 28.78 462 VAL A N 1
ATOM 759 C CA . VAL A 1 94 ? -15.900 -17.156 17.436 1.00 34.77 462 VAL A CA 1
ATOM 760 C C . VAL A 1 94 ? -15.327 -18.326 18.235 1.00 38.50 462 VAL A C 1
ATOM 761 O O . VAL A 1 94 ? -15.710 -18.545 19.389 1.00 42.10 462 VAL A O 1
ATOM 765 N N . GLU A 1 95 ? -14.410 -19.093 17.641 1.00 27.81 463 GLU A N 1
ATOM 766 C CA . GLU A 1 95 ? -13.932 -20.323 18.268 1.00 31.44 463 GLU A CA 1
ATOM 767 C C . GLU A 1 95 ? -12.631 -20.154 19.049 1.00 26.44 463 GLU A C 1
ATOM 768 O O . GLU A 1 95 ? -12.183 -21.106 19.698 1.00 23.37 463 GLU A O 1
ATOM 774 N N . GLY A 1 96 ? -12.006 -18.981 18.996 1.00 20.97 464 GLY A N 1
ATOM 775 C CA . GLY A 1 96 ? -10.792 -18.740 19.755 1.00 18.98 464 GLY A CA 1
ATOM 776 C C . GLY A 1 96 ? -9.548 -19.421 19.235 1.00 16.21 464 GLY A C 1
ATOM 777 O O . GLY A 1 96 ? -8.500 -19.334 19.876 1.00 19.93 464 GLY A O 1
ATOM 778 N N . GLN A 1 97 ? -9.627 -20.088 18.083 1.00 15.97 465 GLN A N 1
ATOM 779 C CA . GLN A 1 97 ? -8.485 -20.791 17.489 1.00 15.51 465 GLN A CA 1
ATOM 780 C C . GLN A 1 97 ? -7.639 -19.814 16.668 1.00 16.46 465 GLN A C 1
ATOM 781 O O . GLN A 1 97 ? -7.505 -19.927 15.450 1.00 17.15 465 GLN A O 1
ATOM 787 N N . HIS A 1 98 ? -7.027 -18.863 17.375 1.00 15.65 466 HIS A N 1
ATOM 788 C CA . HIS A 1 98 ? -6.242 -17.817 16.722 1.00 13.30 466 HIS A CA 1
ATOM 789 C C . HIS A 1 98 ? -5.003 -18.400 16.046 1.00 16.73 466 HIS A C 1
ATOM 790 O O . HIS A 1 98 ? -4.466 -19.435 16.451 1.00 18.47 466 HIS A O 1
ATOM 797 N N . HIS A 1 99 ? -4.548 -17.726 14.995 1.00 16.06 467 HIS A N 1
ATOM 798 C CA . HIS A 1 99 ? -3.269 -18.032 14.363 1.00 14.87 467 HIS A CA 1
ATOM 799 C C . HIS A 1 99 ? -2.232 -17.079 14.951 1.00 14.11 467 HIS A C 1
ATOM 800 O O . HIS A 1 99 ? -2.303 -15.868 14.726 1.00 14.38 467 HIS A O 1
ATOM 807 N N . ILE A 1 100 ? -1.284 -17.620 15.712 1.00 13.47 468 ILE A N 1
ATOM 808 C CA . ILE A 1 100 ? -0.360 -16.844 16.530 1.00 13.07 468 ILE A CA 1
ATOM 809 C C . ILE A 1 100 ? 1.067 -17.211 16.164 1.00 15.25 468 ILE A C 1
ATOM 810 O O . ILE A 1 100 ? 1.405 -18.398 16.073 1.00 15.83 468 ILE A O 1
ATOM 815 N N . GLU A 1 101 ? 1.894 -16.201 15.940 1.00 12.10 469 GLU A N 1
ATOM 816 C CA . GLU A 1 101 ? 3.339 -16.345 15.888 1.00 11.97 469 GLU A CA 1
ATOM 817 C C . GLU A 1 101 ? 3.939 -15.595 17.062 1.00 11.94 469 GLU A C 1
ATOM 818 O O . GLU A 1 101 ? 3.493 -14.489 17.403 1.00 11.99 469 GLU A O 1
ATOM 824 N N . VAL A 1 102 ? 4.959 -16.190 17.672 1.00 13.58 470 VAL A N 1
ATOM 825 C CA . VAL A 1 102 ? 5.672 -15.597 18.799 1.00 14.60 470 VAL A CA 1
ATOM 826 C C . VAL A 1 102 ? 7.110 -15.359 18.361 1.00 13.02 470 VAL A C 1
ATOM 827 O O . VAL A 1 102 ? 7.761 -16.273 17.845 1.00 15.74 470 VAL A O 1
ATOM 831 N N . MET A 1 103 ? 7.605 -14.135 18.539 1.00 12.72 471 MET A N 1
ATOM 832 C CA . MET A 1 103 ? 8.978 -13.882 18.134 1.00 14.90 471 MET A CA 1
ATOM 833 C C . MET A 1 103 ? 9.699 -13.041 19.173 1.00 15.74 471 MET A C 1
ATOM 834 O O . MET A 1 103 ? 9.141 -12.083 19.711 1.00 15.63 471 MET A O 1
ATOM 839 N N . GLU A 1 104 ? 10.949 -13.395 19.445 1.00 17.64 472 GLU A N 1
ATOM 840 C CA . GLU A 1 104 ? 11.773 -12.581 20.325 1.00 18.05 472 GLU A CA 1
ATOM 841 C C . GLU A 1 104 ? 12.510 -11.508 19.531 1.00 20.37 472 GLU A C 1
ATOM 842 O O . GLU A 1 104 ? 12.887 -11.703 18.372 1.00 18.89 472 GLU A O 1
ATOM 848 N N . THR A 1 105 ? 12.701 -10.358 20.167 1.00 16.31 473 THR A N 1
ATOM 849 C CA . THR A 1 105 ? 13.503 -9.302 19.573 1.00 17.41 473 THR A CA 1
ATOM 850 C C . THR A 1 105 ? 14.959 -9.749 19.451 1.00 18.86 473 THR A C 1
ATOM 851 O O . THR A 1 105 ? 15.402 -10.715 20.078 1.00 22.09 473 THR A O 1
ATOM 855 N N . LYS A 1 106 ? 15.696 -9.045 18.597 1.00 22.80 474 LYS A N 1
ATOM 856 C CA . LYS A 1 106 ? 17.125 -9.267 18.411 1.00 26.96 474 LYS A CA 1
ATOM 857 C C . LYS A 1 106 ? 17.792 -7.913 18.603 1.00 23.44 474 LYS A C 1
ATOM 858 O O . LYS A 1 106 ? 17.504 -6.972 17.839 1.00 23.56 474 LYS A O 1
ATOM 864 N N . PRO A 1 107 ? 18.676 -7.756 19.592 1.00 29.21 475 PRO A N 1
ATOM 865 C CA . PRO A 1 107 ? 19.183 -6.413 19.924 1.00 27.23 475 PRO A CA 1
ATOM 866 C C . PRO A 1 107 ? 20.095 -5.796 18.872 1.00 27.78 475 PRO A C 1
ATOM 867 O O . PRO A 1 107 ? 20.333 -4.582 18.926 1.00 28.11 475 PRO A O 1
ATOM 871 N N . ASP A 1 108 ? 20.591 -6.573 17.913 1.00 22.59 476 ASP A N 1
ATOM 872 C CA . ASP A 1 108 ? 21.523 -6.080 16.909 1.00 26.55 476 ASP A CA 1
ATOM 873 C C . ASP A 1 108 ? 20.843 -5.664 15.607 1.00 24.95 476 ASP A C 1
ATOM 874 O O . ASP A 1 108 ? 21.535 -5.298 14.652 1.00 35.16 476 ASP A O 1
ATOM 879 N N . LEU A 1 109 ? 19.518 -5.705 15.544 1.00 21.36 477 LEU A N 1
ATOM 880 C CA . LEU A 1 109 ? 18.790 -5.373 14.325 1.00 20.65 477 LEU A CA 1
ATOM 881 C C . LEU A 1 109 ? 18.319 -3.925 14.349 1.00 19.62 477 LEU A C 1
ATOM 882 O O . LEU A 1 109 ? 17.868 -3.421 15.383 1.00 18.30 477 LEU A O 1
ATOM 887 N N . GLN A 1 110 ? 18.417 -3.264 13.192 1.00 20.34 478 GLN A N 1
ATOM 888 C CA . GLN A 1 110 ? 17.937 -1.890 13.072 1.00 17.75 478 GLN A CA 1
ATOM 889 C C . GLN A 1 110 ? 16.447 -1.781 13.394 1.00 14.85 478 GLN A C 1
ATOM 890 O O . GLN A 1 110 ? 15.995 -0.743 13.892 1.00 15.67 478 GLN A O 1
ATOM 896 N N . ALA A 1 111 ? 15.675 -2.839 13.143 1.00 18.36 479 ALA A N 1
ATOM 897 C CA . ALA A 1 111 ? 14.240 -2.776 13.395 1.00 13.29 479 ALA A CA 1
ATOM 898 C C . ALA A 1 111 ? 13.897 -2.472 14.850 1.00 14.64 479 ALA A C 1
ATOM 899 O O . ALA A 1 111 ? 12.787 -2.014 15.125 1.00 17.07 479 ALA A O 1
ATOM 901 N N . PHE A 1 112 ? 14.793 -2.731 15.798 1.00 13.50 480 PHE A N 1
ATOM 902 C CA . PHE A 1 112 ? 14.454 -2.551 17.203 1.00 13.45 480 PHE A CA 1
ATOM 903 C C . PHE A 1 112 ? 15.118 -1.331 17.823 1.00 12.79 480 PHE A C 1
ATOM 904 O O . PHE A 1 112 ? 14.987 -1.110 19.030 1.00 13.99 480 PHE A O 1
ATOM 912 N N . GLN A 1 113 ? 15.791 -0.520 17.012 1.00 16.65 481 GLN A N 1
ATOM 913 C CA . GLN A 1 113 ? 16.296 0.770 17.454 1.00 20.62 481 GLN A CA 1
ATOM 914 C C . GLN A 1 113 ? 15.210 1.833 17.327 1.00 15.17 481 GLN A C 1
ATOM 915 O O . GLN A 1 113 ? 14.186 1.638 16.663 1.00 17.43 481 GLN A O 1
ATOM 921 N N . ARG A 1 114 ? 15.440 2.963 17.985 1.00 19.16 482 ARG A N 1
ATOM 922 C CA . ARG A 1 114 ? 14.571 4.114 17.780 1.00 17.87 482 ARG A CA 1
ATOM 923 C C . ARG A 1 114 ? 14.919 4.757 16.445 1.00 17.99 482 ARG A C 1
ATOM 924 O O . ARG A 1 114 ? 16.098 5.030 16.188 1.00 20.02 482 ARG A O 1
ATOM 932 N N . PRO A 1 115 ? 13.944 4.984 15.571 1.00 18.16 483 PRO A N 1
ATOM 933 C CA . PRO A 1 115 ? 14.257 5.499 14.238 1.00 18.25 483 PRO A CA 1
ATOM 934 C C . PRO A 1 115 ? 14.570 6.985 14.281 1.00 18.75 483 PRO A C 1
ATOM 935 O O . PRO A 1 115 ? 14.174 7.716 15.192 1.00 20.27 483 PRO A O 1
ATOM 939 N N . THR A 1 116 ? 15.328 7.419 13.279 1.00 20.20 484 THR A N 1
ATOM 940 C CA . THR A 1 116 ? 15.655 8.828 13.134 1.00 24.96 484 THR A CA 1
ATOM 941 C C . THR A 1 116 ? 14.613 9.568 12.314 1.00 23.48 484 THR A C 1
ATOM 942 O O . THR A 1 116 ? 14.691 10.798 12.184 1.00 26.42 484 THR A O 1
ATOM 946 N N . VAL A 1 117 ? 13.644 8.836 11.771 1.00 23.47 485 VAL A N 1
ATOM 947 C CA . VAL A 1 117 ? 12.448 9.389 11.160 1.00 24.00 485 VAL A CA 1
ATOM 948 C C . VAL A 1 117 ? 11.251 8.891 11.964 1.00 25.03 485 VAL A C 1
ATOM 949 O O . VAL A 1 117 ? 11.387 8.057 12.860 1.00 21.93 485 VAL A O 1
ATOM 953 N N . MET A 1 118 ? 10.064 9.398 11.618 1.00 22.34 486 MET A N 1
ATOM 954 C CA . MET A 1 118 ? 8.864 9.074 12.387 1.00 22.03 486 MET A CA 1
ATOM 955 C C . MET A 1 118 ? 8.608 7.571 12.445 1.00 22.86 486 MET A C 1
ATOM 956 O O . MET A 1 118 ? 8.190 7.046 13.483 1.00 22.32 486 MET A O 1
ATOM 961 N N . ARG A 1 119 ? 8.842 6.860 11.347 1.00 19.27 487 ARG A N 1
ATOM 962 C CA . ARG A 1 119 ? 8.565 5.429 11.285 1.00 18.61 487 ARG A CA 1
ATOM 963 C C . ARG A 1 119 ? 9.796 4.702 10.774 1.00 18.96 487 ARG A C 1
ATOM 964 O O . ARG A 1 119 ? 10.347 5.065 9.731 1.00 21.81 487 ARG A O 1
ATOM 972 N N . ASN A 1 120 ? 10.214 3.668 11.499 1.00 14.65 488 ASN A N 1
ATOM 973 C CA . ASN A 1 120 ? 11.421 2.943 11.122 1.00 16.48 488 ASN A CA 1
ATOM 974 C C . ASN A 1 120 ? 11.203 2.294 9.760 1.00 15.49 488 ASN A C 1
ATOM 975 O O . ASN A 1 120 ? 10.216 1.572 9.580 1.00 14.88 488 ASN A O 1
ATOM 980 N N . PRO A 1 121 ? 12.079 2.527 8.776 1.00 15.92 489 PRO A N 1
ATOM 981 C CA . PRO A 1 121 ? 11.920 1.808 7.499 1.00 16.72 489 PRO A CA 1
ATOM 982 C C . PRO A 1 121 ? 12.118 0.314 7.643 1.00 18.89 489 PRO A C 1
ATOM 983 O O . PRO A 1 121 ? 11.551 -0.462 6.860 1.00 19.83 489 PRO A O 1
ATOM 987 N N . LYS A 1 122 ? 12.912 -0.113 8.620 1.00 13.69 490 LYS A N 1
ATOM 988 C CA . LYS A 1 122 ? 13.162 -1.529 8.836 1.00 15.17 490 LYS A CA 1
ATOM 989 C C . LYS A 1 122 ? 12.121 -2.060 9.804 1.00 15.10 490 LYS A C 1
ATOM 990 O O . LYS A 1 122 ? 11.887 -1.462 10.860 1.00 17.07 490 LYS A O 1
ATOM 996 N N . GLY A 1 123 ? 11.477 -3.170 9.421 1.00 14.79 491 GLY A N 1
ATOM 997 C CA . GLY A 1 123 ? 10.498 -3.821 10.262 1.00 13.28 491 GLY A CA 1
ATOM 998 C C . GLY A 1 123 ? 10.899 -5.270 10.461 1.00 12.22 491 GLY A C 1
ATOM 999 O O . GLY A 1 123 ? 11.815 -5.765 9.805 1.00 14.27 491 GLY A O 1
ATOM 1000 N N . PHE A 1 124 ? 10.220 -5.937 11.393 1.00 10.30 492 PHE A N 1
ATOM 1001 C CA . PHE A 1 124 ? 10.539 -7.319 11.720 1.00 10.47 492 PHE A CA 1
ATOM 1002 C C . PHE A 1 124 ? 9.268 -8.149 11.747 1.00 10.20 492 PHE A C 1
ATOM 1003 O O . PHE A 1 124 ? 8.266 -7.749 12.341 1.00 10.45 492 PHE A O 1
ATOM 1011 N N . GLY A 1 125 ? 9.321 -9.329 11.131 1.00 11.70 493 GLY A N 1
ATOM 1012 C CA . GLY A 1 125 ? 8.125 -10.164 11.111 1.00 13.05 493 GLY A CA 1
ATOM 1013 C C . GLY A 1 125 ? 8.221 -11.263 10.066 1.00 9.40 493 GLY A C 1
ATOM 1014 O O . GLY A 1 125 ? 9.307 -11.731 9.741 1.00 12.70 493 GLY A O 1
ATOM 1015 N N . TYR A 1 126 ? 7.059 -11.626 9.535 1.00 9.86 494 TYR A N 1
ATOM 1016 C CA . TYR A 1 126 ? 6.910 -12.859 8.768 1.00 10.29 494 TYR A CA 1
ATOM 1017 C C . TYR A 1 126 ? 6.471 -12.542 7.347 1.00 12.07 494 TYR A C 1
ATOM 1018 O O . TYR A 1 126 ? 5.410 -11.936 7.141 1.00 11.20 494 TYR A O 1
ATOM 1027 N N . VAL A 1 127 ? 7.284 -12.959 6.374 1.00 10.85 495 VAL A N 1
ATOM 1028 C CA . VAL A 1 127 ? 6.871 -12.927 4.975 1.00 10.60 495 VAL A CA 1
ATOM 1029 C C . VAL A 1 127 ? 5.734 -13.915 4.746 1.00 10.60 495 VAL A C 1
ATOM 1030 O O . VAL A 1 127 ? 4.778 -13.629 4.017 1.00 13.24 495 VAL A O 1
ATOM 1034 N N . THR A 1 128 ? 5.826 -15.098 5.343 1.00 10.96 496 THR A N 1
ATOM 1035 C CA . THR A 1 128 ? 4.785 -16.104 5.160 1.00 11.87 496 THR A CA 1
ATOM 1036 C C . THR A 1 128 ? 3.975 -16.226 6.446 1.00 11.54 496 THR A C 1
ATOM 1037 O O . THR A 1 128 ? 4.001 -17.257 7.118 1.00 12.62 496 THR A O 1
ATOM 1041 N N . PHE A 1 129 ? 3.276 -15.155 6.826 1.00 10.33 497 PHE A N 1
ATOM 1042 C CA . PHE A 1 129 ? 2.580 -15.161 8.111 1.00 10.88 497 PHE A CA 1
ATOM 1043 C C . PHE A 1 129 ? 1.373 -16.090 8.096 1.00 11.13 497 PHE A C 1
ATOM 1044 O O . PHE A 1 129 ? 1.205 -16.919 8.995 1.00 12.05 497 PHE A O 1
ATOM 1052 N N . LEU A 1 130 ? 0.506 -15.954 7.092 1.00 11.02 498 LEU A N 1
ATOM 1053 C CA . LEU A 1 130 ? -0.692 -16.783 7.005 1.00 10.88 498 LEU A CA 1
ATOM 1054 C C . LEU A 1 130 ? -1.126 -16.836 5.553 1.00 10.00 498 LEU A C 1
ATOM 1055 O O . LEU A 1 130 ? -1.315 -15.795 4.929 1.00 11.27 498 LEU A O 1
ATOM 1060 N N . HIS A 1 131 ? -1.296 -18.036 5.016 1.00 11.57 499 HIS A N 1
ATOM 1061 C CA . HIS A 1 131 ? -1.700 -18.163 3.626 1.00 9.96 499 HIS A CA 1
ATOM 1062 C C . HIS A 1 131 ? -3.178 -17.825 3.448 1.00 10.56 499 HIS A C 1
ATOM 1063 O O . HIS A 1 131 ? -4.022 -18.174 4.278 1.00 11.48 499 HIS A O 1
ATOM 1070 N N . LEU A 1 132 ? -3.498 -17.137 2.342 1.00 9.90 500 LEU A N 1
ATOM 1071 C CA . LEU A 1 132 ? -4.888 -16.745 2.102 1.00 10.97 500 LEU A CA 1
ATOM 1072 C C . LEU A 1 132 ? -5.845 -17.937 2.016 1.00 11.88 500 LEU A C 1
ATOM 1073 O O . LEU A 1 132 ? -7.008 -17.830 2.431 1.00 13.48 500 LEU A O 1
ATOM 1078 N N . GLN A 1 133 ? -5.392 -19.073 1.475 1.00 11.01 501 GLN A N 1
ATOM 1079 C CA . GLN A 1 133 ? -6.241 -20.263 1.435 1.00 15.54 501 GLN A CA 1
ATOM 1080 C C . GLN A 1 133 ? -6.514 -20.796 2.834 1.00 14.66 501 GLN A C 1
ATOM 1081 O O . GLN A 1 133 ? -7.609 -21.305 3.105 1.00 14.71 501 GLN A O 1
ATOM 1087 N N . ALA A 1 134 ? -5.533 -20.696 3.733 1.00 12.64 502 ALA A N 1
ATOM 1088 C CA . ALA A 1 134 ? -5.761 -21.102 5.115 1.00 12.27 502 ALA A CA 1
ATOM 1089 C C . ALA A 1 134 ? -6.690 -20.127 5.823 1.00 15.00 502 ALA A C 1
ATOM 1090 O O . ALA A 1 134 ? -7.539 -20.537 6.627 1.00 15.59 502 ALA A O 1
ATOM 1092 N N . LEU A 1 135 ? -6.535 -18.831 5.552 1.00 14.55 503 LEU A N 1
ATOM 1093 C CA . LEU A 1 135 ? -7.461 -17.846 6.102 1.00 14.46 503 LEU A CA 1
ATOM 1094 C C . LEU A 1 135 ? -8.887 -18.146 5.661 1.00 12.83 503 LEU A C 1
ATOM 1095 O O . LEU A 1 135 ? -9.825 -18.105 6.466 1.00 15.29 503 LEU A O 1
ATOM 1100 N N . ARG A 1 136 ? -9.067 -18.456 4.378 1.00 11.80 504 ARG A N 1
ATOM 1101 C CA . ARG A 1 136 ? -10.405 -18.719 3.872 1.00 14.33 504 ARG A CA 1
ATOM 1102 C C . ARG A 1 136 ? -10.972 -19.981 4.504 1.00 14.06 504 ARG A C 1
ATOM 1103 O O . ARG A 1 136 ? -12.129 -20.010 4.941 1.00 18.15 504 ARG A O 1
ATOM 1111 N N . GLN A 1 137 ? -10.164 -21.039 4.566 1.00 15.18 505 GLN A N 1
ATOM 1112 C CA . GLN A 1 137 ? -10.674 -22.317 5.048 1.00 17.43 505 GLN A CA 1
ATOM 1113 C C . GLN A 1 137 ? -11.078 -22.249 6.513 1.00 17.81 505 GLN A C 1
ATOM 1114 O O . GLN A 1 137 ? -12.011 -22.943 6.938 1.00 20.80 505 GLN A O 1
ATOM 1120 N N . ARG A 1 138 ? -10.393 -21.418 7.292 1.00 15.94 506 ARG A N 1
ATOM 1121 C CA . ARG A 1 138 ? -10.708 -21.278 8.705 1.00 18.32 506 ARG A CA 1
ATOM 1122 C C . ARG A 1 138 ? -11.830 -20.288 8.970 1.00 18.68 506 ARG A C 1
ATOM 1123 O O . ARG A 1 138 ? -12.400 -20.300 10.065 1.00 27.41 506 ARG A O 1
ATOM 1131 N N . GLY A 1 139 ? -12.148 -19.420 8.015 1.00 20.04 507 GLY A N 1
ATOM 1132 C CA . GLY A 1 139 ? -13.215 -18.457 8.216 1.00 19.43 507 GLY A CA 1
ATOM 1133 C C . GLY A 1 139 ? -12.915 -17.331 9.182 1.00 21.19 507 GLY A C 1
ATOM 1134 O O . GLY A 1 139 ? -13.846 -16.800 9.799 1.00 23.15 507 GLY A O 1
ATOM 1135 N N . PHE A 1 140 ? -11.640 -16.939 9.313 1.00 19.23 508 PHE A N 1
ATOM 1136 C CA . PHE A 1 140 ? -11.251 -15.898 10.268 1.00 21.14 508 PHE A CA 1
ATOM 1137 C C . PHE A 1 140 ? -11.940 -14.570 9.970 1.00 23.01 508 PHE A C 1
ATOM 1138 O O . PHE A 1 140 ? -12.203 -13.784 10.888 1.00 19.84 508 PHE A O 1
ATOM 1146 N N . VAL A 1 141 ? -12.194 -14.277 8.700 1.00 14.71 509 VAL A N 1
ATOM 1147 C CA . VAL A 1 141 ? -12.817 -13.015 8.311 1.00 14.56 509 VAL A CA 1
ATOM 1148 C C . VAL A 1 141 ? -14.314 -13.126 8.564 1.00 18.12 509 VAL A C 1
ATOM 1149 O O . VAL A 1 141 ? -14.982 -14.0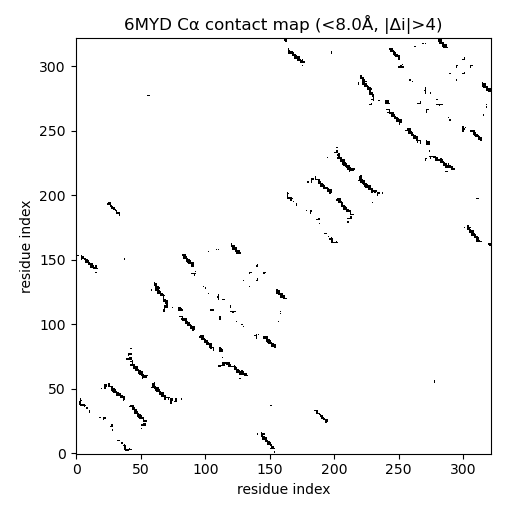13 8.020 1.00 18.58 509 VAL A O 1
ATOM 1153 N N . LYS A 1 142 ? -14.838 -12.243 9.413 1.00 15.14 510 LYS A N 1
ATOM 1154 C CA . LYS A 1 142 ? -16.244 -12.239 9.801 1.00 15.14 510 LYS A CA 1
ATOM 1155 C C . LYS A 1 142 ? -16.793 -10.842 9.575 1.00 21.92 510 LYS A C 1
ATOM 1156 O O . LYS A 1 142 ? -16.191 -9.857 10.021 1.00 19.18 510 LYS A O 1
ATOM 1162 N N . GLU A 1 143 ? -17.929 -10.756 8.879 1.00 24.09 511 GLU A N 1
ATOM 1163 C CA . GLU A 1 143 ? -18.496 -9.466 8.482 1.00 23.62 511 GLU A CA 1
ATOM 1164 C C . GLU A 1 143 ? -17.474 -8.617 7.735 1.00 17.80 511 GLU A C 1
ATOM 1165 O O . GLU A 1 143 ? -17.447 -7.388 7.863 1.00 19.44 511 GLU A O 1
ATOM 1171 N N . ASP A 1 144 ? -16.628 -9.285 6.954 1.00 16.66 512 ASP A N 1
ATOM 1172 C CA . ASP A 1 144 ? -15.609 -8.651 6.125 1.00 17.04 512 ASP A CA 1
ATOM 1173 C C . ASP A 1 144 ? -14.533 -7.935 6.942 1.00 17.70 512 ASP A C 1
ATOM 1174 O O . ASP A 1 144 ? -13.869 -7.025 6.434 1.00 17.95 512 ASP A O 1
ATOM 1179 N N . VAL A 1 145 ? -14.343 -8.319 8.200 1.00 15.18 513 VAL A N 1
ATOM 1180 C CA . VAL A 1 145 ? -13.322 -7.731 9.062 1.00 17.21 513 VAL A CA 1
ATOM 1181 C C . VAL A 1 145 ? -12.274 -8.786 9.395 1.00 12.58 513 VAL A C 1
ATOM 1182 O O . VAL A 1 145 ? -12.610 -9.903 9.816 1.00 16.17 513 VAL A O 1
ATOM 1186 N N . LEU A 1 146 ? -11.006 -8.432 9.201 1.00 11.66 514 LEU A N 1
ATOM 1187 C CA . LEU A 1 146 ? -9.867 -9.201 9.700 1.00 11.01 514 LEU A CA 1
ATOM 1188 C C . LEU A 1 146 ? -9.298 -8.507 10.934 1.00 9.98 514 LEU A C 1
ATOM 1189 O O . LEU A 1 146 ? -9.052 -7.292 10.911 1.00 11.69 514 LEU A O 1
ATOM 1194 N N . LEU A 1 147 ? -9.088 -9.263 12.008 1.00 10.74 515 LEU A N 1
ATOM 1195 C CA . LEU A 1 147 ? -8.543 -8.728 13.254 1.00 10.69 515 LEU A CA 1
ATOM 1196 C C . LEU A 1 147 ? -7.101 -9.201 13.415 1.00 13.74 515 LEU A C 1
ATOM 1197 O O . LEU A 1 147 ? -6.841 -10.412 13.447 1.00 10.81 515 LEU A O 1
ATOM 1202 N N . VAL A 1 148 ? -6.173 -8.256 13.521 1.00 10.18 516 VAL A N 1
ATOM 1203 C CA . VAL A 1 148 ? -4.744 -8.536 13.663 1.00 10.03 516 VAL A CA 1
ATOM 1204 C C . VAL A 1 148 ? -4.311 -7.980 15.012 1.00 11.30 516 VAL A C 1
ATOM 1205 O O . VAL A 1 148 ? -4.479 -6.785 15.268 1.00 12.65 516 VAL A O 1
ATOM 1209 N N . ARG A 1 149 ? -3.764 -8.825 15.877 1.00 9.81 517 ARG A N 1
ATOM 1210 C CA . ARG A 1 149 ? -3.443 -8.432 17.245 1.00 9.14 517 ARG A CA 1
ATOM 1211 C C . ARG A 1 149 ? -1.933 -8.445 17.464 1.00 10.21 517 ARG A C 1
ATOM 1212 O O . ARG A 1 149 ? -1.226 -9.330 16.965 1.00 12.48 517 ARG A O 1
ATOM 1220 N N . CYS A 1 150 ? -1.447 -7.464 18.223 1.00 10.34 518 CYS A N 1
ATOM 1221 C CA . CYS A 1 150 ? -0.031 -7.359 18.559 1.00 9.97 518 CYS A CA 1
ATOM 1222 C C . CYS A 1 150 ? 0.091 -7.108 20.049 1.00 9.98 518 CYS A C 1
ATOM 1223 O O . CYS A 1 150 ? -0.461 -6.124 20.562 1.00 12.67 518 CYS A O 1
ATOM 1226 N N . GLU A 1 151 ? 0.816 -7.993 20.735 1.00 13.69 519 GLU A N 1
ATOM 1227 C CA . GLU A 1 151 ? 1.120 -7.887 22.154 1.00 17.54 519 GLU A CA 1
ATOM 1228 C C . GLU A 1 151 ? 2.631 -7.948 22.294 1.00 14.72 519 GLU A C 1
ATOM 1229 O O . GLU A 1 151 ? 3.284 -8.728 21.602 1.00 14.56 519 GLU A O 1
ATOM 1235 N N . VAL A 1 152 ? 3.190 -7.132 23.182 1.00 12.86 520 VAL A N 1
ATOM 1236 C CA . VAL A 1 152 ? 4.606 -7.194 23.521 1.00 15.55 520 VAL A CA 1
ATOM 1237 C C . VAL A 1 152 ? 4.704 -7.515 25.004 1.00 14.84 520 VAL A C 1
ATOM 1238 O O . VAL A 1 152 ? 3.981 -6.926 25.819 1.00 17.42 520 VAL A O 1
ATOM 1242 N N . THR A 1 153 ? 5.556 -8.480 25.349 1.00 14.41 521 THR A N 1
ATOM 1243 C CA . THR A 1 153 ? 5.837 -8.806 26.735 1.00 18.55 521 THR A CA 1
ATOM 1244 C C . THR A 1 153 ? 7.325 -8.609 27.006 1.00 18.10 521 THR A C 1
ATOM 1245 O O . THR A 1 153 ? 8.148 -8.758 26.098 1.00 19.92 521 THR A O 1
ATOM 1249 N N . PRO A 1 154 ? 7.706 -8.257 28.231 1.00 20.87 522 PRO A N 1
ATOM 1250 C CA . PRO A 1 154 ? 9.126 -8.047 28.520 1.00 21.80 522 PRO A CA 1
ATOM 1251 C C . PRO A 1 154 ? 9.885 -9.364 28.587 1.00 23.43 522 PRO A C 1
ATOM 1252 O O . PRO A 1 154 ? 9.309 -10.450 28.697 1.00 28.56 522 PRO A O 1
ATOM 1256 N N . ARG A 1 155 ? 11.205 -9.247 28.514 1.00 21.86 523 ARG A N 1
ATOM 1257 C CA . ARG A 1 155 ? 12.092 -10.381 28.739 1.00 32.64 523 ARG A CA 1
ATOM 1258 C C . ARG A 1 155 ? 11.886 -10.937 30.143 1.00 43.36 523 ARG A C 1
ATOM 1259 O O . ARG A 1 155 ? 11.758 -10.178 31.104 1.00 48.62 523 ARG A O 1
ATOM 1267 N N . GLU B 2 1 ? 12.913 -16.643 9.019 1.00 20.59 377 GLU B N 1
ATOM 1268 C CA . GLU B 2 1 ? 11.496 -16.403 9.282 1.00 16.75 377 GLU B CA 1
ATOM 1269 C C . GLU B 2 1 ? 11.216 -16.595 10.779 1.00 18.08 377 GLU B C 1
ATOM 1270 O O . GLU B 2 1 ? 11.181 -17.728 11.254 1.00 21.52 377 GLU B O 1
ATOM 1276 N N . PRO B 2 2 ? 11.014 -15.494 11.532 1.00 16.33 378 PRO B N 1
ATOM 1277 C CA . PRO B 2 2 ? 10.888 -14.100 11.071 1.00 15.66 378 PRO B CA 1
ATOM 1278 C C . PRO B 2 2 ? 12.179 -13.487 10.537 1.00 14.97 378 PRO B C 1
ATOM 1279 O O . PRO B 2 2 ? 13.280 -14.032 10.710 1.00 16.63 378 PRO B O 1
ATOM 1283 N N . VAL B 2 3 ? 12.020 -12.343 9.870 1.00 14.78 379 VAL B N 1
ATOM 1284 C CA . VAL B 2 3 ? 13.114 -11.673 9.178 1.00 14.67 379 VAL B CA 1
ATOM 1285 C C . VAL B 2 3 ? 12.901 -10.172 9.267 1.00 14.74 379 VAL B C 1
ATOM 1286 O O . VAL B 2 3 ? 11.789 -9.694 9.497 1.00 14.92 379 VAL B O 1
ATOM 1290 N N . GLU B 2 4 ? 13.986 -9.428 9.073 1.00 14.98 380 GLU B N 1
ATOM 1291 C CA . GLU B 2 4 ? 13.929 -7.983 8.903 1.00 15.53 380 GLU B CA 1
ATOM 1292 C C . GLU B 2 4 ? 13.755 -7.657 7.424 1.00 19.57 380 GLU B C 1
ATOM 1293 O O . GLU B 2 4 ? 14.454 -8.213 6.572 1.00 17.46 380 GLU B O 1
ATOM 1299 N N . THR B 2 5 ? 12.833 -6.748 7.124 1.00 16.65 381 THR B N 1
ATOM 1300 C CA . THR B 2 5 ? 12.620 -6.259 5.769 1.00 17.68 381 THR B CA 1
ATOM 1301 C C . THR B 2 5 ? 12.522 -4.742 5.794 1.00 18.75 381 THR B C 1
ATOM 1302 O O . THR B 2 5 ? 12.265 -4.131 6.836 1.00 18.70 381 THR B O 1
ATOM 1306 N N . THR B 2 6 ? 12.716 -4.139 4.625 1.00 20.13 382 THR B N 1
ATOM 1307 C CA . THR B 2 6 ? 12.786 -2.688 4.479 1.00 21.69 382 THR B CA 1
ATOM 1308 C C . THR B 2 6 ? 11.559 -2.181 3.734 1.00 22.75 382 THR B C 1
ATOM 1309 O O . THR B 2 6 ? 11.225 -2.696 2.661 1.00 23.23 382 THR B O 1
ATOM 1313 N N . ASP B 2 7 ? 10.909 -1.149 4.289 1.00 23.51 383 ASP B N 1
ATOM 1314 C CA . ASP B 2 7 ? 9.716 -0.540 3.684 1.00 24.92 383 ASP B CA 1
ATOM 1315 C C . ASP B 2 7 ? 9.839 0.978 3.811 1.00 34.34 383 ASP B C 1
ATOM 1316 O O . ASP B 2 7 ? 9.439 1.560 4.822 1.00 34.60 383 ASP B O 1
ATOM 1321 N N . TYR B 2 8 ? 10.388 1.613 2.779 1.00 28.77 384 TYR B N 1
ATOM 1322 C CA . TYR B 2 8 ? 10.498 3.071 2.758 1.00 32.09 384 TYR B CA 1
ATOM 1323 C C . TYR B 2 8 ? 9.129 3.716 2.583 1.00 43.01 384 TYR B C 1
ATOM 1324 O O . TYR B 2 8 ? 8.937 4.886 2.915 1.00 49.51 384 TYR B O 1
ATOM 1334 N N . GLN C 1 4 ? 4.687 -0.776 -30.149 1.00 41.01 372 GLN C N 1
ATOM 1335 C CA . GLN C 1 4 ? 5.194 -1.294 -28.881 1.00 41.12 372 GLN C CA 1
ATOM 1336 C C . GLN C 1 4 ? 4.820 -0.385 -27.728 1.00 32.50 372 GLN C C 1
ATOM 1337 O O . GLN C 1 4 ? 4.994 -0.749 -26.564 1.00 29.29 372 GLN C O 1
ATOM 1343 N N . TYR C 1 5 ? 4.303 0.805 -28.059 1.00 35.74 373 TYR C N 1
ATOM 1344 C CA . TYR C 1 5 ? 3.918 1.802 -27.064 1.00 27.61 373 TYR C CA 1
ATOM 1345 C C . TYR C 1 5 ? 2.479 2.285 -27.246 1.00 25.63 373 TYR C C 1
ATOM 1346 O O . TYR C 1 5 ? 2.104 3.323 -26.690 1.00 27.61 373 TYR C O 1
ATOM 1355 N N . GLN C 1 6 ? 1.657 1.569 -28.011 1.00 29.25 374 GLN C N 1
ATOM 1356 C CA . GLN C 1 6 ? 0.329 2.094 -28.303 1.00 25.84 374 GLN C CA 1
ATOM 1357 C C . GLN C 1 6 ? -0.646 1.981 -27.135 1.00 24.98 374 GLN C C 1
ATOM 1358 O O . GLN C 1 6 ? -1.716 2.600 -27.187 1.00 25.92 374 GLN C O 1
ATOM 1364 N N . GLY C 1 7 ? -0.306 1.244 -26.078 1.00 20.52 375 GLY C N 1
ATOM 1365 C CA . GLY C 1 7 ? -1.246 1.053 -24.984 1.00 18.68 375 GLY C CA 1
ATOM 1366 C C . GLY C 1 7 ? -1.433 2.293 -24.126 1.00 16.95 375 GLY C C 1
ATOM 1367 O O . GLY C 1 7 ? -0.531 3.111 -23.952 1.00 18.18 375 GLY C O 1
ATOM 1368 N N . ILE C 1 8 ? -2.629 2.418 -23.562 1.00 15.66 376 ILE C N 1
ATOM 1369 C CA . ILE C 1 8 ? -2.942 3.425 -22.553 1.00 14.01 376 ILE C CA 1
ATOM 1370 C C . ILE C 1 8 ? -3.646 2.684 -21.430 1.00 15.19 376 ILE C C 1
ATOM 1371 O O . ILE C 1 8 ? -4.606 1.951 -21.683 1.00 15.10 376 ILE C O 1
ATOM 1376 N N . TYR C 1 9 ? -3.164 2.829 -20.203 1.00 11.90 377 TYR C N 1
ATOM 1377 C CA . TYR C 1 9 ? -3.799 2.164 -19.076 1.00 11.86 377 TYR C CA 1
ATOM 1378 C C . TYR C 1 9 ? -4.471 3.192 -18.183 1.00 11.20 377 TYR C C 1
ATOM 1379 O O . TYR C 1 9 ? -3.864 4.216 -17.841 1.00 11.29 377 TYR C O 1
ATOM 1388 N N . VAL C 1 10 ? -5.727 2.937 -17.819 1.00 9.75 378 VAL C N 1
ATOM 1389 C CA . VAL C 1 10 ? -6.435 3.741 -16.821 1.00 10.34 378 VAL C CA 1
ATOM 1390 C C . VAL C 1 10 ? -6.659 2.892 -15.577 1.00 12.22 378 VAL C C 1
ATOM 1391 O O . VAL C 1 10 ? -7.350 1.861 -15.627 1.00 12.40 378 VAL C O 1
ATOM 1395 N N . TRP C 1 11 ? -6.060 3.317 -14.472 1.00 11.19 379 TRP C N 1
ATOM 1396 C CA . TRP C 1 11 ? -6.213 2.649 -13.187 1.00 12.96 379 TRP C CA 1
ATOM 1397 C C . TRP C 1 11 ? -7.397 3.280 -12.467 1.00 12.39 379 TRP C C 1
AT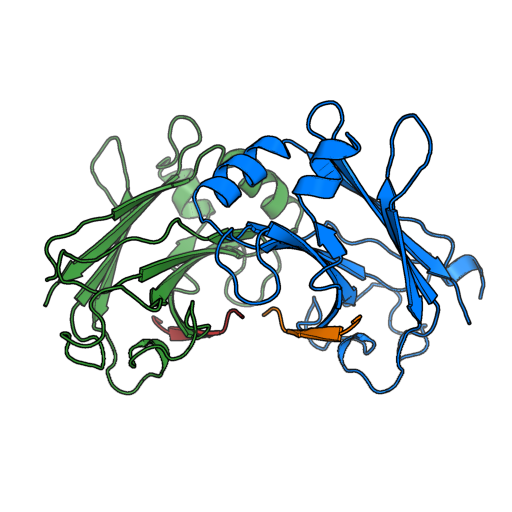OM 1398 O O . TRP C 1 11 ? -7.379 4.480 -12.175 1.00 11.47 379 TRP C O 1
ATOM 1409 N N . ARG C 1 12 ? -8.438 2.491 -12.213 1.00 14.13 380 ARG C N 1
ATOM 1410 C CA . ARG C 1 12 ? -9.613 2.983 -11.496 1.00 13.17 380 ARG C CA 1
ATOM 1411 C C . ARG C 1 12 ? -9.431 2.661 -10.018 1.00 15.74 380 ARG C C 1
ATOM 1412 O O . ARG C 1 12 ? -9.550 1.501 -9.609 1.00 18.37 380 ARG C O 1
ATOM 1420 N N . VAL C 1 13 ? -9.119 3.682 -9.224 1.00 13.32 381 VAL C N 1
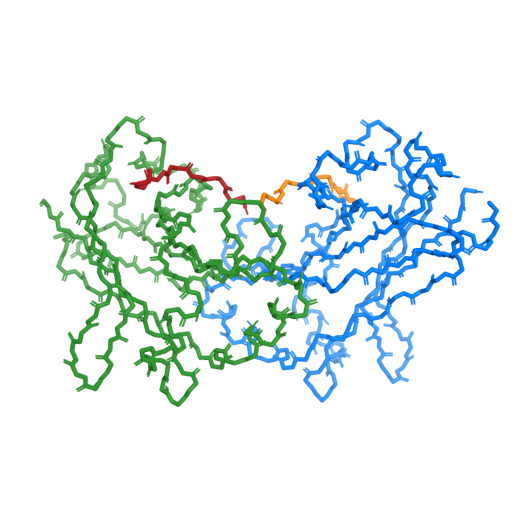ATOM 1421 C CA . VAL C 1 13 ? -8.932 3.529 -7.787 1.00 14.07 381 VAL C CA 1
ATOM 1422 C C . VAL C 1 13 ? -10.294 3.747 -7.138 1.00 15.05 381 VAL C C 1
ATOM 1423 O O . VAL C 1 13 ? -10.750 4.881 -6.983 1.00 14.51 381 VAL C O 1
ATOM 1427 N N . GLU C 1 14 ? -10.942 2.655 -6.757 1.00 14.79 382 GLU C N 1
ATOM 1428 C CA . GLU C 1 14 ? -12.293 2.701 -6.226 1.00 14.93 382 GLU C CA 1
ATOM 1429 C C . GLU C 1 14 ? -12.264 2.938 -4.724 1.00 15.22 382 GLU C C 1
ATOM 1430 O O . GLU C 1 14 ? -11.242 2.740 -4.060 1.00 15.64 382 GLU C O 1
ATOM 1436 N N . ASN C 1 15 ? -13.401 3.409 -4.196 1.00 15.17 383 ASN C N 1
ATOM 1437 C CA . ASN C 1 15 ? -13.556 3.680 -2.764 1.00 17.05 383 ASN C CA 1
ATOM 1438 C C . ASN C 1 15 ? -12.463 4.608 -2.235 1.00 13.93 383 ASN C C 1
ATOM 1439 O O . ASN C 1 15 ? -11.900 4.393 -1.158 1.00 17.35 383 ASN C O 1
ATOM 1444 N N . PHE C 1 16 ? -12.181 5.679 -2.986 1.00 14.44 384 PHE C N 1
ATOM 1445 C CA . PHE C 1 16 ? -11.049 6.529 -2.640 1.00 13.69 384 PHE C CA 1
ATOM 1446 C C . PHE C 1 16 ? -11.203 7.134 -1.250 1.00 14.05 384 PHE C C 1
ATOM 1447 O O . PHE C 1 16 ? -10.218 7.256 -0.514 1.00 14.86 384 PHE C O 1
ATOM 1455 N N . SER C 1 17 ? -12.436 7.488 -0.871 1.00 15.69 385 SER C N 1
ATOM 1456 C CA . SER C 1 17 ? -12.692 8.089 0.437 1.00 16.75 385 SER C CA 1
ATOM 1457 C C . SER C 1 17 ? -12.219 7.201 1.581 1.00 17.34 385 SER C C 1
ATOM 1458 O O . SER C 1 17 ? -11.868 7.717 2.647 1.00 17.67 385 SER C O 1
ATOM 1461 N N . HIS C 1 18 ? -12.219 5.874 1.397 1.00 16.44 386 HIS C N 1
ATOM 1462 C CA . HIS C 1 18 ? -11.746 4.982 2.452 1.00 15.90 386 HIS C CA 1
ATOM 1463 C C . HIS C 1 18 ? -10.264 5.199 2.722 1.00 14.68 386 HIS C C 1
ATOM 1464 O O . HIS C 1 18 ? -9.839 5.301 3.880 1.00 18.74 386 HIS C O 1
ATOM 1471 N N . HIS C 1 19 ? -9.458 5.251 1.659 1.00 15.16 387 HIS C N 1
ATOM 1472 C CA . HIS C 1 19 ? -8.039 5.553 1.816 1.00 16.04 387 HIS C CA 1
ATOM 1473 C C . HIS C 1 19 ? -7.847 6.951 2.382 1.00 16.65 387 HIS C C 1
ATOM 1474 O O . HIS C 1 19 ? -7.005 7.169 3.263 1.00 15.60 387 HIS C O 1
ATOM 1481 N N . LEU C 1 20 ? -8.630 7.915 1.889 1.00 13.41 388 LEU C N 1
ATOM 1482 C CA . LEU C 1 20 ? -8.517 9.286 2.368 1.00 15.43 388 LEU C CA 1
ATOM 1483 C C . LEU C 1 20 ? -8.785 9.383 3.867 1.00 17.98 388 LEU C C 1
ATOM 1484 O O . LEU C 1 20 ? -8.069 10.093 4.586 1.00 16.47 388 LEU C O 1
ATOM 1489 N N . ARG C 1 21 ? -9.812 8.683 4.363 1.00 16.13 389 ARG C N 1
ATOM 1490 C CA . ARG C 1 21 ? -10.095 8.739 5.796 1.00 17.88 389 ARG C CA 1
ATOM 1491 C C . ARG C 1 21 ? -8.921 8.213 6.615 1.00 16.33 389 ARG C C 1
ATOM 1492 O O . ARG C 1 21 ? -8.576 8.780 7.660 1.00 19.26 389 ARG C O 1
ATOM 1500 N N . ASN C 1 22 ? -8.289 7.132 6.157 1.00 15.31 390 ASN C N 1
ATOM 1501 C CA . ASN C 1 22 ? -7.132 6.590 6.865 1.00 16.25 390 ASN C CA 1
ATOM 1502 C C . ASN C 1 22 ? -5.941 7.539 6.790 1.00 17.06 390 ASN C C 1
ATOM 1503 O O . ASN C 1 22 ? -5.213 7.706 7.777 1.00 17.34 390 ASN C O 1
ATOM 1508 N N . GLN C 1 23 ? -5.737 8.182 5.638 1.00 14.23 391 GLN C N 1
ATOM 1509 C CA . GLN C 1 23 ? -4.662 9.163 5.519 1.00 14.89 391 GLN C CA 1
ATOM 1510 C C . GLN C 1 23 ? -4.867 10.332 6.470 1.00 16.43 391 GLN C C 1
ATOM 1511 O O . GLN C 1 23 ? -3.911 10.801 7.105 1.00 14.33 391 GLN C O 1
ATOM 1517 N N . GLU C 1 24 ? -6.107 10.815 6.585 1.00 14.91 392 GLU C N 1
ATOM 1518 C CA . GLU C 1 24 ? -6.380 11.956 7.450 1.00 16.19 392 GLU C CA 1
ATOM 1519 C C . GLU C 1 24 ? -6.093 11.622 8.899 1.00 17.13 392 GLU C C 1
ATOM 1520 O O . GLU C 1 24 ? -5.708 12.501 9.678 1.00 19.62 392 GLU C O 1
ATOM 1526 N N . ALA C 1 25 ? -6.269 10.360 9.272 1.00 17.21 393 ALA C N 1
ATOM 1527 C CA . ALA C 1 25 ? -5.979 9.882 10.614 1.00 21.54 393 ALA C CA 1
ATOM 1528 C C . ALA C 1 25 ? -4.492 9.663 10.858 1.00 17.87 393 ALA C C 1
ATOM 1529 O O . ALA C 1 25 ? -4.111 9.346 11.987 1.00 22.14 393 ALA C O 1
ATOM 1531 N N . GLY C 1 26 ? -3.647 9.826 9.846 1.00 16.89 394 GLY C N 1
ATOM 1532 C CA . GLY C 1 26 ? -2.213 9.682 9.993 1.00 16.84 394 GLY C CA 1
ATOM 1533 C C . GLY C 1 26 ? -1.618 8.396 9.463 1.00 17.24 394 GLY C C 1
ATOM 1534 O O . GLY C 1 26 ? -0.412 8.181 9.629 1.00 18.09 394 GLY C O 1
ATOM 1535 N N . GLN C 1 27 ? -2.414 7.542 8.805 1.00 15.13 395 GLN C N 1
ATOM 1536 C CA . GLN C 1 27 ? -1.881 6.262 8.339 1.00 17.40 395 GLN C CA 1
ATOM 1537 C C . GLN C 1 27 ? -1.348 6.402 6.919 1.00 14.33 395 GLN C C 1
ATOM 1538 O O . GLN C 1 27 ? -2.073 6.883 6.037 1.00 17.05 395 GLN C O 1
ATOM 1544 N N . PRO C 1 28 ? -0.112 5.977 6.658 1.00 15.73 396 PRO C N 1
ATOM 1545 C CA . PRO C 1 28 ? 0.380 5.952 5.273 1.00 18.81 396 PRO C CA 1
ATOM 1546 C C . PRO C 1 28 ? -0.519 5.090 4.399 1.00 15.34 396 PRO C C 1
ATOM 1547 O O . PRO C 1 28 ? -1.003 4.040 4.826 1.00 14.09 396 PRO C O 1
ATOM 1551 N N . ILE C 1 29 ? -0.716 5.527 3.163 1.00 11.60 397 ILE C N 1
ATOM 1552 C CA . ILE C 1 29 ? -1.465 4.782 2.154 1.00 13.48 397 ILE C CA 1
ATOM 1553 C C . ILE C 1 29 ? -0.520 4.505 1.001 1.00 12.62 397 ILE C C 1
ATOM 1554 O O . ILE C 1 29 ? 0.132 5.425 0.490 1.00 11.25 397 ILE C O 1
ATOM 1559 N N . VAL C 1 30 ? -0.425 3.241 0.601 1.00 11.54 398 VAL C N 1
ATOM 1560 C CA . VAL C 1 30 ? 0.299 2.897 -0.617 1.00 10.63 398 VAL C CA 1
ATOM 1561 C C . VAL C 1 30 ? -0.539 1.906 -1.403 1.00 11.85 398 VAL C C 1
ATOM 1562 O O . VAL C 1 30 ? -0.930 0.861 -0.868 1.00 11.18 398 VAL C O 1
ATOM 1566 N N . LEU C 1 31 ? -0.802 2.230 -2.665 1.00 9.33 399 LEU C N 1
ATOM 1567 C CA . LEU C 1 31 ? -1.606 1.422 -3.563 1.00 12.26 399 LEU C CA 1
ATOM 1568 C C . LEU C 1 31 ? -0.756 0.998 -4.753 1.00 10.71 399 LEU C C 1
ATOM 1569 O O . LEU C 1 31 ? 0.137 1.730 -5.193 1.00 9.79 399 LEU C O 1
ATOM 1574 N N . HIS C 1 32 ? -1.043 -0.199 -5.254 1.00 10.96 400 HIS C N 1
ATOM 1575 C CA . HIS C 1 32 ? -0.299 -0.811 -6.350 1.00 12.00 400 HIS C CA 1
ATOM 1576 C C . HIS C 1 32 ? -1.289 -1.243 -7.415 1.00 10.24 400 HIS C C 1
ATOM 1577 O O . HIS C 1 32 ? -2.271 -1.925 -7.105 1.00 12.35 400 HIS C O 1
ATOM 1584 N N . SER C 1 33 ? -1.029 -0.845 -8.667 1.00 11.58 401 SER C N 1
ATOM 1585 C CA . SER C 1 33 ? -1.961 -1.113 -9.755 1.00 11.02 401 SER C CA 1
ATOM 1586 C C . SER C 1 33 ? -1.831 -2.548 -10.244 1.00 11.83 401 SER C C 1
ATOM 1587 O O . SER C 1 33 ? -0.816 -3.211 -10.010 1.00 10.64 401 SER C O 1
ATOM 1590 N N . PRO C 1 34 ? -2.842 -3.042 -10.953 1.00 12.92 402 PRO C N 1
ATOM 1591 C CA . PRO C 1 34 ? -2.627 -4.217 -11.777 1.00 13.57 402 PRO C CA 1
ATOM 1592 C C . PRO C 1 34 ? -1.501 -3.955 -12.754 1.00 12.11 402 PRO C C 1
ATOM 1593 O O . PRO C 1 34 ? -1.283 -2.808 -13.183 1.00 14.31 402 PRO C O 1
ATOM 1597 N N . PRO C 1 35 ? -0.764 -4.991 -13.146 1.00 10.89 403 PRO C N 1
ATOM 1598 C CA . PRO C 1 35 ? 0.216 -4.832 -14.224 1.00 11.90 403 PRO C CA 1
ATOM 1599 C C . PRO C 1 35 ? -0.476 -4.557 -15.553 1.00 10.87 403 PRO C C 1
ATOM 1600 O O . PRO C 1 35 ? -1.658 -4.860 -15.748 1.00 13.91 403 PRO C O 1
ATOM 1604 N N . PHE C 1 36 ? 0.279 -3.943 -16.463 1.00 11.56 404 PHE C N 1
ATOM 1605 C CA . PHE C 1 36 ? -0.226 -3.686 -17.805 1.00 11.38 404 PHE C CA 1
ATOM 1606 C C . PHE C 1 36 ? 0.936 -3.603 -18.781 1.00 11.54 404 PHE C C 1
ATOM 1607 O O . PHE C 1 36 ? 2.059 -3.269 -18.403 1.00 11.89 404 PHE C O 1
ATOM 1615 N N . TYR C 1 37 ? 0.661 -3.911 -20.047 1.00 13.41 405 TYR C N 1
ATOM 1616 C CA . TYR C 1 37 ? 1.686 -3.853 -21.081 1.00 12.91 405 TYR C CA 1
ATOM 1617 C C . TYR C 1 37 ? 1.545 -2.586 -21.916 1.00 13.06 405 TYR C C 1
ATOM 1618 O O . TYR C 1 37 ? 0.437 -2.107 -22.159 1.00 16.45 405 TYR C O 1
ATOM 1627 N N . THR C 1 38 ? 2.687 -2.055 -22.365 1.00 13.23 406 THR C N 1
ATOM 1628 C CA . THR C 1 38 ? 2.662 -0.900 -23.261 1.00 16.02 406 THR C CA 1
ATOM 1629 C C . THR C 1 38 ? 2.216 -1.276 -24.660 1.00 18.11 406 THR C C 1
ATOM 1630 O O . THR C 1 38 ? 1.882 -0.386 -25.448 1.00 18.91 406 THR C O 1
ATOM 1634 N N . GLY C 1 39 ? 2.216 -2.564 -24.980 1.00 14.96 407 GLY C N 1
ATOM 1635 C CA . GLY C 1 39 ? 1.879 -3.045 -26.307 1.00 17.22 407 GLY C CA 1
ATOM 1636 C C . GLY C 1 39 ? 2.108 -4.537 -26.353 1.00 19.58 407 GLY C C 1
ATOM 1637 O O . GLY C 1 39 ? 2.563 -5.150 -25.380 1.00 22.06 407 GLY C O 1
ATOM 1638 N N . ARG C 1 40 ? 1.787 -5.121 -27.502 1.00 24.90 408 ARG C N 1
ATOM 1639 C CA . ARG C 1 40 ? 1.979 -6.553 -27.726 1.00 30.83 408 ARG C CA 1
ATOM 1640 C C . ARG C 1 40 ? 2.668 -6.736 -29.071 1.00 28.86 408 ARG C C 1
ATOM 1641 O O . ARG C 1 40 ? 2.005 -6.678 -30.122 1.00 31.81 408 ARG C O 1
ATOM 1649 N N . PRO C 1 41 ? 3.996 -6.944 -29.092 1.00 22.50 409 PRO C N 1
ATOM 1650 C CA . PRO C 1 41 ? 4.891 -7.008 -27.928 1.00 20.85 409 PRO C CA 1
ATOM 1651 C C . PRO C 1 41 ? 5.084 -5.650 -27.273 1.00 18.03 409 PRO C C 1
ATOM 1652 O O . PRO C 1 41 ? 4.824 -4.622 -27.894 1.00 22.56 409 PRO C O 1
ATOM 1656 N N . GLY C 1 42 ? 5.526 -5.653 -26.023 1.00 13.84 410 GLY C N 1
ATOM 1657 C CA . GLY C 1 42 ? 5.689 -4.405 -25.300 1.00 15.04 410 GLY C CA 1
ATOM 1658 C C . GLY C 1 42 ? 6.223 -4.663 -23.911 1.00 13.61 410 GLY C C 1
ATOM 1659 O O . GLY C 1 42 ? 6.446 -5.808 -23.508 1.00 12.94 410 GLY C O 1
ATOM 1660 N N . TYR C 1 43 ? 6.416 -3.567 -23.181 1.00 10.94 411 TYR C N 1
ATOM 1661 C CA . TYR C 1 43 ? 6.979 -3.602 -21.833 1.00 11.24 411 TYR C CA 1
ATOM 1662 C C . TYR C 1 43 ? 5.883 -3.810 -20.795 1.00 11.37 411 TYR C C 1
ATOM 1663 O O . TYR C 1 43 ? 4.774 -3.297 -20.937 1.00 10.88 411 TYR C O 1
ATOM 1672 N N . LYS C 1 44 ? 6.194 -4.592 -19.760 1.00 11.45 412 LYS C N 1
ATOM 1673 C CA . LYS C 1 44 ? 5.266 -4.800 -18.652 1.00 9.80 412 LYS C CA 1
ATOM 1674 C C . LYS C 1 44 ? 5.582 -3.812 -17.536 1.00 11.16 412 LYS C C 1
ATOM 1675 O O . LYS C 1 44 ? 6.725 -3.736 -17.070 1.00 11.25 412 LYS C O 1
ATOM 1681 N N . LEU C 1 45 ? 4.562 -3.067 -17.107 1.00 9.70 413 LEU C N 1
ATOM 1682 C CA . LEU C 1 45 ? 4.692 -1.997 -16.132 1.00 10.32 413 LEU C CA 1
ATOM 1683 C C . LEU C 1 45 ? 3.624 -2.112 -15.047 1.00 10.98 413 LEU C C 1
ATOM 1684 O O . LEU C 1 45 ? 2.620 -2.821 -15.183 1.00 9.92 413 LEU C O 1
ATOM 1689 N N . CYS C 1 46 ? 3.849 -1.384 -13.956 1.00 11.03 414 CYS C N 1
ATOM 1690 C CA . CYS C 1 46 ? 2.836 -1.194 -12.923 1.00 10.52 414 CYS C CA 1
ATOM 1691 C C . CYS C 1 46 ? 3.053 0.185 -12.310 1.00 10.68 414 CYS C C 1
ATOM 1692 O O . CYS C 1 46 ? 4.102 0.810 -12.496 1.00 10.83 414 CYS C O 1
ATOM 1695 N N . LEU C 1 47 ? 2.053 0.647 -11.568 1.00 9.67 415 LEU C N 1
ATOM 1696 C CA . LEU C 1 47 ? 2.108 1.944 -10.905 1.00 8.37 415 LEU C CA 1
ATOM 1697 C C . LEU C 1 47 ? 2.048 1.762 -9.395 1.00 9.40 415 LEU C C 1
ATOM 1698 O O . LEU C 1 47 ? 1.454 0.799 -8.886 1.00 10.17 415 LEU C O 1
ATOM 1703 N N . ARG C 1 48 ? 2.667 2.705 -8.688 1.00 10.17 416 ARG C N 1
ATOM 1704 C CA . ARG C 1 48 ? 2.639 2.758 -7.236 1.00 12.29 416 ARG C CA 1
ATOM 1705 C C . ARG C 1 48 ? 2.167 4.150 -6.859 1.00 10.10 416 ARG C C 1
ATOM 1706 O O . ARG C 1 48 ? 2.720 5.148 -7.338 1.00 10.86 416 ARG C O 1
ATOM 1714 N N . LEU C 1 49 ? 1.125 4.220 -6.043 1.00 9.35 417 LEU C N 1
ATOM 1715 C CA . LEU C 1 49 ? 0.560 5.501 -5.632 1.00 9.90 417 LEU C CA 1
ATOM 1716 C C . LEU C 1 49 ? 0.623 5.593 -4.115 1.00 10.16 417 LEU C C 1
ATOM 1717 O O . LEU C 1 49 ? 0.243 4.651 -3.421 1.00 12.02 417 LEU C O 1
ATOM 1722 N N . HIS C 1 50 ? 1.103 6.716 -3.598 1.00 8.35 418 HIS C N 1
ATOM 1723 C CA . HIS C 1 50 ? 1.103 6.959 -2.162 1.00 9.74 418 HIS C CA 1
ATOM 1724 C C . HIS C 1 50 ? 0.146 8.096 -1.841 1.00 11.15 418 HIS C C 1
ATOM 1725 O O . HIS C 1 50 ? 0.051 9.067 -2.601 1.00 11.28 418 HIS C O 1
ATOM 1732 N N . LEU C 1 51 ? -0.535 8.010 -0.697 1.00 11.12 419 LEU C N 1
ATOM 1733 C CA . LEU C 1 51 ? -1.022 9.211 -0.023 1.00 9.68 419 LEU C CA 1
ATOM 1734 C C . LEU C 1 51 ? -0.093 9.425 1.161 1.00 11.25 419 LEU C C 1
ATOM 1735 O O . LEU C 1 51 ? -0.074 8.617 2.091 1.00 12.69 419 LEU C O 1
ATOM 1740 N N . GLN C 1 52 ? 0.698 10.493 1.110 1.00 10.97 420 GLN C N 1
ATOM 1741 C CA . GLN C 1 52 ? 1.615 10.806 2.195 1.00 12.25 420 GLN C CA 1
ATOM 1742 C C . GLN C 1 52 ? 0.850 11.316 3.409 1.00 13.59 420 GLN C C 1
ATOM 1743 O O . GLN C 1 52 ? -0.167 12.017 3.284 1.00 14.30 420 GLN C O 1
ATOM 1749 N N . THR C 1 53 ? 1.378 11.005 4.597 1.00 12.35 421 THR C N 1
ATOM 1750 C CA . THR C 1 53 ? 0.721 11.380 5.841 1.00 16.09 421 THR C CA 1
ATOM 1751 C C . THR C 1 53 ? 0.690 12.901 6.025 1.00 17.71 421 THR C C 1
ATOM 1752 O O . THR C 1 53 ? 1.416 13.646 5.359 1.00 15.21 421 THR C O 1
ATOM 1756 N N . PRO C 1 54 ? -0.150 13.401 6.934 1.00 13.37 422 PRO C N 1
ATOM 1757 C CA . PRO C 1 54 ? -0.172 14.850 7.181 1.00 14.04 422 PRO C CA 1
ATOM 1758 C C . PRO C 1 54 ? 1.111 15.376 7.785 1.00 16.92 422 PRO C C 1
ATOM 1759 O O . PRO C 1 54 ? 1.306 16.602 7.792 1.00 17.65 422 PRO C O 1
ATOM 1763 N N . SER C 1 55 ? 1.991 14.500 8.272 1.00 19.70 423 SER C N 1
ATOM 1764 C CA . SER C 1 55 ? 3.231 14.885 8.928 1.00 26.07 423 SER C CA 1
ATOM 1765 C C . SER C 1 55 ? 4.471 14.605 8.095 1.00 20.50 423 SER C C 1
ATOM 1766 O O . SER C 1 55 ? 5.574 14.948 8.531 1.00 28.35 423 SER C O 1
ATOM 1769 N N . ALA C 1 56 ? 4.330 14.012 6.918 1.00 17.26 424 ALA C N 1
ATOM 1770 C CA . ALA C 1 56 ? 5.477 13.575 6.132 1.00 18.83 424 ALA C CA 1
ATOM 1771 C C . ALA C 1 56 ? 6.346 14.772 5.771 1.00 24.50 424 ALA C C 1
ATOM 1772 O O . ALA C 1 56 ? 5.848 15.715 5.141 1.00 21.22 424 ALA C O 1
ATOM 1774 N N . PRO C 1 57 ? 7.627 14.785 6.144 1.00 21.94 425 PRO C N 1
ATOM 1775 C CA . PRO C 1 57 ? 8.488 15.909 5.760 1.00 23.06 425 PRO C CA 1
ATOM 1776 C C . PRO C 1 57 ? 8.537 16.092 4.247 1.00 20.43 425 PRO C C 1
ATOM 1777 O O . PRO C 1 57 ? 8.639 15.131 3.485 1.00 21.60 425 PRO C O 1
ATOM 1781 N N . ARG C 1 58 ? 8.420 17.355 3.830 1.00 19.21 426 ARG C N 1
ATOM 1782 C CA . ARG C 1 58 ? 8.592 17.786 2.442 1.00 22.09 426 ARG C CA 1
ATOM 1783 C C . ARG C 1 58 ? 7.482 17.388 1.479 1.00 20.45 426 ARG C C 1
ATOM 1784 O O . ARG C 1 58 ? 7.376 17.970 0.396 1.00 21.69 426 ARG C O 1
ATOM 1792 N N . CYS C 1 59 ? 6.625 16.432 1.857 1.00 16.49 427 CYS C N 1
ATOM 1793 C CA . CYS C 1 59 ? 5.585 16.011 0.923 1.00 14.69 427 CYS C CA 1
ATOM 1794 C C . CYS C 1 59 ? 4.282 15.650 1.632 1.00 14.20 427 CYS C C 1
ATOM 1795 O O . CYS C 1 59 ? 3.482 14.878 1.098 1.00 12.85 427 CYS C O 1
ATOM 1798 N N . SER C 1 60 ? 4.042 16.218 2.814 1.00 15.08 428 SER C N 1
ATOM 1799 C CA . SER C 1 60 ? 2.812 15.940 3.556 1.00 14.87 428 SER C CA 1
ATOM 1800 C C . SER C 1 60 ? 1.579 16.183 2.691 1.00 13.85 428 SER C C 1
ATOM 1801 O O . SER C 1 60 ? 1.501 17.160 1.941 1.00 12.59 428 SER C O 1
ATOM 1804 N N . ASN C 1 61 ? 0.631 15.254 2.763 1.00 11.68 429 ASN C N 1
ATOM 1805 C CA . ASN C 1 61 ? -0.673 15.392 2.124 1.00 10.60 429 ASN C CA 1
ATOM 1806 C C . ASN C 1 61 ? -0.618 15.344 0.601 1.00 11.57 429 ASN 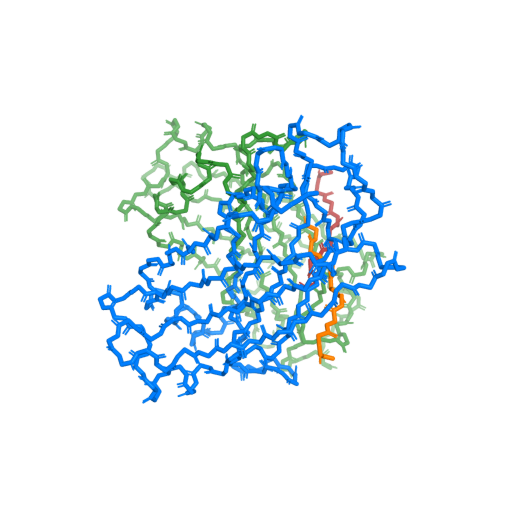C C 1
ATOM 1807 O O . ASN C 1 61 ? -1.594 15.743 -0.044 1.00 12.81 429 ASN C O 1
ATOM 1812 N N . PHE C 1 62 ? 0.481 14.862 0.006 1.00 10.96 430 PHE C N 1
ATOM 1813 C CA . PHE C 1 62 ? 0.558 14.636 -1.438 1.00 9.93 430 PHE C CA 1
ATOM 1814 C C . PHE C 1 62 ? 0.176 13.224 -1.856 1.00 10.02 430 PHE C C 1
ATOM 1815 O O . PHE C 1 62 ? 0.403 12.236 -1.146 1.00 11.33 430 PHE C O 1
ATOM 1823 N N . ILE C 1 63 ? -0.404 13.146 -3.047 1.00 9.00 431 ILE C N 1
ATOM 1824 C CA . ILE C 1 63 ? -0.326 11.947 -3.867 1.00 8.61 431 ILE C CA 1
ATOM 1825 C C . ILE C 1 63 ? 1.061 11.892 -4.495 1.00 9.42 431 ILE C C 1
ATOM 1826 O O . ILE C 1 63 ? 1.518 12.858 -5.125 1.00 10.38 431 ILE C O 1
ATOM 1831 N N . SER C 1 64 ? 1.717 10.744 -4.364 1.00 10.24 432 SER C N 1
ATOM 1832 C CA . SER C 1 64 ? 2.958 10.443 -5.062 1.00 10.21 432 SER C CA 1
ATOM 1833 C C . SER C 1 64 ? 2.650 9.340 -6.058 1.00 11.39 432 SER C C 1
ATOM 1834 O O . SER C 1 64 ? 1.770 8.511 -5.820 1.00 11.98 432 SER C O 1
ATOM 1837 N N . LEU C 1 65 ? 3.358 9.347 -7.189 1.00 9.27 433 LEU C N 1
ATOM 1838 C CA . LEU C 1 65 ? 3.063 8.366 -8.229 1.00 10.30 433 LEU C CA 1
ATOM 1839 C C . LEU C 1 65 ? 4.338 7.948 -8.940 1.00 11.38 433 LEU C C 1
ATOM 1840 O O . LEU C 1 65 ? 5.083 8.791 -9.456 1.00 10.28 433 LEU C O 1
ATOM 1845 N N . PHE C 1 66 ? 4.563 6.634 -8.996 1.00 9.93 434 PHE C N 1
ATOM 1846 C CA . PHE C 1 66 ? 5.773 6.072 -9.594 1.00 10.40 434 PHE C CA 1
ATOM 1847 C C . PHE C 1 66 ? 5.439 4.936 -10.547 1.00 10.66 434 PHE C C 1
ATOM 1848 O O . PHE C 1 66 ? 4.479 4.184 -10.339 1.00 11.36 434 PHE C O 1
ATOM 1856 N N . VAL C 1 67 ? 6.262 4.830 -11.595 1.00 8.97 435 VAL C N 1
ATOM 1857 C CA . VAL C 1 67 ? 6.194 3.721 -12.548 1.00 11.71 435 VAL C CA 1
ATOM 1858 C C . VAL C 1 67 ? 7.303 2.735 -12.228 1.00 11.14 435 VAL C C 1
ATOM 1859 O O . VAL C 1 67 ? 8.452 3.134 -11.982 1.00 11.41 435 VAL C O 1
ATOM 1863 N N . HIS C 1 68 ? 6.963 1.430 -12.263 1.00 9.84 436 HIS C N 1
ATOM 1864 C CA . HIS C 1 68 ? 7.905 0.326 -12.108 1.00 11.07 436 HIS C CA 1
ATOM 1865 C C . HIS C 1 68 ? 7.773 -0.652 -13.269 1.00 11.98 436 HIS C C 1
ATOM 1866 O O . HIS C 1 68 ? 6.663 -0.916 -13.739 1.00 12.43 436 HIS C O 1
ATOM 1873 N N . THR C 1 69 ? 8.897 -1.213 -13.709 1.00 9.96 437 THR C N 1
ATOM 1874 C CA . THR C 1 69 ? 8.845 -2.304 -14.676 1.00 10.36 437 THR C CA 1
ATOM 1875 C C . THR C 1 69 ? 8.678 -3.645 -13.970 1.00 11.72 437 THR C C 1
ATOM 1876 O O . THR C 1 69 ? 8.960 -3.799 -12.774 1.00 12.10 437 THR C O 1
ATOM 1880 N N . MET C 1 70 ? 8.205 -4.622 -14.736 1.00 11.67 438 MET C N 1
ATOM 1881 C CA . MET C 1 70 ? 8.105 -5.994 -14.286 1.00 11.40 438 MET C CA 1
ATOM 1882 C C . MET C 1 70 ? 8.668 -6.878 -15.379 1.00 12.17 438 MET C C 1
ATOM 1883 O O . MET C 1 70 ? 8.768 -6.463 -16.533 1.00 12.85 438 MET C O 1
ATOM 1888 N N . GLN C 1 71 ? 9.030 -8.104 -15.015 1.00 11.94 439 GLN C N 1
ATOM 1889 C CA . GLN C 1 71 ? 9.462 -9.061 -16.017 1.00 12.36 439 GLN C CA 1
ATOM 1890 C C . GLN C 1 71 ? 8.260 -9.422 -16.874 1.00 13.86 439 GLN C C 1
ATOM 1891 O O . GLN C 1 71 ? 7.232 -9.862 -16.355 1.00 16.55 439 GLN C O 1
ATOM 1897 N N . GLY C 1 72 ? 8.372 -9.201 -18.185 1.00 13.79 440 GLY C N 1
ATOM 1898 C CA . GLY C 1 72 ? 7.269 -9.401 -19.099 1.00 14.57 440 GLY C CA 1
ATOM 1899 C C . GLY C 1 72 ? 7.556 -10.482 -20.129 1.00 15.62 440 GLY C C 1
ATOM 1900 O O . GLY C 1 72 ? 8.710 -10.877 -20.370 1.00 14.24 440 GLY C O 1
ATOM 1901 N N . GLU C 1 73 ? 6.473 -10.926 -20.775 1.00 14.73 441 GLU C N 1
ATOM 1902 C CA . GLU C 1 73 ? 6.539 -12.038 -21.717 1.00 15.17 441 GLU C CA 1
ATOM 1903 C C . GLU C 1 73 ? 7.465 -11.748 -22.892 1.00 15.55 441 GLU C C 1
ATOM 1904 O O . GLU C 1 73 ? 7.999 -12.681 -23.500 1.00 17.58 441 GLU C O 1
ATOM 1910 N N . PHE C 1 74 ? 7.675 -10.474 -23.228 1.00 15.51 442 PHE C N 1
ATOM 1911 C CA . PHE C 1 74 ? 8.397 -10.103 -24.440 1.00 15.12 442 PHE C CA 1
ATOM 1912 C C . PHE C 1 74 ? 9.771 -9.509 -24.169 1.00 13.56 442 PHE C C 1
ATOM 1913 O O . PHE C 1 74 ? 10.388 -8.964 -25.091 1.00 14.66 442 PHE C O 1
ATOM 1921 N N . ASP C 1 75 ? 10.280 -9.613 -22.940 1.00 12.67 443 ASP C N 1
ATOM 1922 C CA . ASP C 1 75 ? 11.499 -8.882 -22.589 1.00 13.21 443 ASP C CA 1
ATOM 1923 C C . ASP C 1 75 ? 12.689 -9.248 -23.469 1.00 17.91 443 ASP C C 1
ATOM 1924 O O . ASP C 1 75 ? 13.545 -8.395 -23.737 1.00 15.49 443 ASP C O 1
ATOM 1929 N N . SER C 1 76 ? 12.772 -10.499 -23.922 1.00 17.49 444 SER C N 1
ATOM 1930 C CA . SER C 1 76 ? 13.919 -10.913 -24.720 1.00 15.85 444 SER C CA 1
ATOM 1931 C C . SER C 1 76 ? 13.904 -10.323 -26.124 1.00 12.57 444 SER C C 1
ATOM 1932 O O . SER C 1 76 ? 14.931 -10.387 -26.812 1.00 15.14 444 SER C O 1
ATOM 1935 N N . GLN C 1 77 ? 12.781 -9.756 -26.571 1.00 13.84 445 GLN C N 1
ATOM 1936 C CA . GLN C 1 77 ? 12.705 -9.157 -27.900 1.00 12.83 445 GLN C CA 1
ATOM 1937 C C . GLN C 1 77 ? 12.553 -7.637 -27.868 1.00 13.58 445 GLN C C 1
ATOM 1938 O O . GLN C 1 77 ? 12.189 -7.034 -28.885 1.00 15.57 445 GLN C O 1
ATOM 1944 N N . LEU C 1 78 ? 12.859 -7.010 -26.735 1.00 11.77 446 LEU C N 1
ATOM 1945 C CA . LEU C 1 78 ? 12.763 -5.565 -26.561 1.00 12.81 446 LEU C CA 1
ATOM 1946 C C . LEU C 1 78 ? 14.142 -4.990 -26.285 1.00 13.57 446 LEU C C 1
ATOM 1947 O O . LEU C 1 78 ? 14.994 -5.643 -25.682 1.00 12.22 446 LEU C O 1
ATOM 1952 N N . SER C 1 79 ? 14.342 -3.736 -26.684 1.00 11.56 447 SER C N 1
ATOM 1953 C CA . SER C 1 79 ? 15.560 -3.033 -26.312 1.00 11.69 447 SER C CA 1
ATOM 1954 C C . SER C 1 79 ? 15.506 -2.582 -24.857 1.00 11.03 447 SER C C 1
ATOM 1955 O O . SER C 1 79 ? 14.446 -2.253 -24.316 1.00 11.34 447 SER C O 1
ATOM 1958 N N . TRP C 1 80 ? 16.671 -2.581 -24.226 1.00 11.23 448 TRP C N 1
ATOM 1959 C CA . TRP C 1 80 ? 16.826 -2.147 -22.851 1.00 11.59 448 TRP C CA 1
ATOM 1960 C C . TRP C 1 80 ? 18.053 -1.252 -22.774 1.00 11.33 448 TRP C C 1
ATOM 1961 O O . TRP C 1 80 ? 19.076 -1.551 -23.403 1.00 12.98 448 TRP C O 1
ATOM 1972 N N . PRO C 1 81 ? 17.996 -0.149 -22.015 1.00 12.28 449 PRO C N 1
ATOM 1973 C CA . PRO C 1 81 ? 16.901 0.278 -21.149 1.00 12.47 449 PRO C CA 1
ATOM 1974 C C . PRO C 1 81 ? 15.665 0.755 -21.896 1.00 12.86 449 PRO C C 1
ATOM 1975 O O . PRO C 1 81 ? 15.739 1.092 -23.077 1.00 13.01 449 PRO C O 1
ATOM 1979 N N . LEU C 1 82 ? 14.535 0.743 -21.197 1.00 12.76 450 LEU C N 1
ATOM 1980 C CA . LEU C 1 82 ? 13.310 1.354 -21.705 1.00 15.11 450 LEU C CA 1
ATOM 1981 C C . LEU C 1 82 ? 13.532 2.846 -21.913 1.00 14.52 450 LEU C C 1
ATOM 1982 O O . LEU C 1 82 ? 13.912 3.565 -20.981 1.00 16.00 450 LEU C O 1
ATOM 1987 N N . GLN C 1 83 ? 13.305 3.314 -23.139 1.00 13.06 451 GLN C N 1
ATOM 1988 C CA . GLN C 1 83 ? 13.462 4.723 -23.468 1.00 16.43 451 GLN C CA 1
ATOM 1989 C C . GLN C 1 83 ? 12.186 5.239 -24.106 1.00 18.60 451 GLN C C 1
ATOM 1990 O O . GLN C 1 83 ? 11.568 4.552 -24.921 1.00 18.97 451 GLN C O 1
ATOM 1996 N N . GLY C 1 84 ? 11.800 6.450 -23.724 1.00 17.44 452 GLY C N 1
ATOM 1997 C CA . GLY C 1 84 ? 10.622 7.079 -24.284 1.00 17.48 452 GLY C CA 1
ATOM 1998 C C . GLY C 1 84 ? 10.118 8.164 -23.351 1.00 13.81 452 GLY C C 1
ATOM 1999 O O . GLY C 1 84 ? 10.840 8.630 -22.470 1.00 15.98 452 GLY C O 1
ATOM 2000 N N . THR C 1 85 ? 8.859 8.531 -23.552 1.00 14.61 453 THR C N 1
ATOM 2001 C CA . THR C 1 85 ? 8.211 9.570 -22.763 1.00 15.05 453 THR C CA 1
ATOM 2002 C C . THR C 1 85 ? 6.998 8.962 -22.072 1.00 15.21 453 THR C C 1
ATOM 2003 O O . THR C 1 85 ? 6.167 8.321 -22.721 1.00 18.91 453 THR C O 1
ATOM 2007 N N . ILE C 1 86 ? 6.901 9.148 -20.761 1.00 11.89 454 ILE C N 1
ATOM 2008 C CA . ILE C 1 86 ? 5.806 8.607 -19.971 1.00 11.36 454 ILE C CA 1
ATOM 2009 C C . ILE C 1 86 ? 4.922 9.770 -19.557 1.00 10.23 454 ILE C C 1
ATOM 2010 O O . ILE C 1 86 ? 5.415 10.776 -19.031 1.00 13.50 454 ILE C O 1
ATOM 2015 N N . ARG C 1 87 ? 3.630 9.655 -19.822 1.00 12.11 455 ARG C N 1
ATOM 2016 C CA . ARG C 1 87 ? 2.649 10.666 -19.438 1.00 10.50 455 ARG C CA 1
ATOM 2017 C C . ARG C 1 87 ? 1.762 10.077 -18.354 1.00 12.60 455 ARG C C 1
ATOM 2018 O O . ARG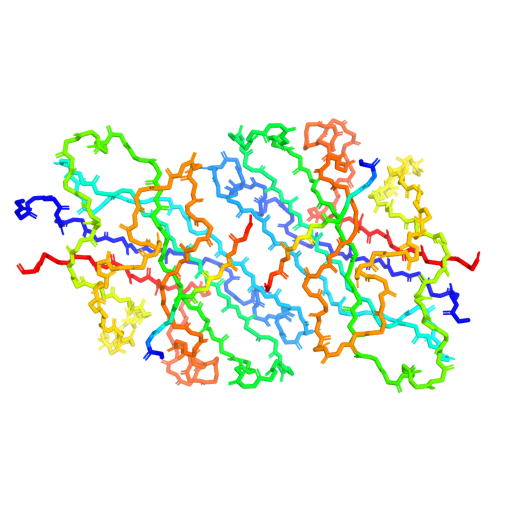 C 1 87 ? 1.069 9.081 -18.587 1.00 13.28 455 ARG C O 1
ATOM 2026 N N . LEU C 1 88 ? 1.796 10.685 -17.176 1.00 13.27 456 LEU C N 1
ATOM 2027 C CA . LEU C 1 88 ? 1.008 10.253 -16.034 1.00 12.41 456 LEU C CA 1
ATOM 2028 C C . LEU C 1 88 ? -0.031 11.316 -15.730 1.00 12.58 456 LEU C C 1
ATOM 2029 O O . LEU C 1 88 ? 0.284 12.513 -15.727 1.00 13.34 456 LEU C O 1
ATOM 2034 N N . ALA C 1 89 ? -1.259 10.895 -15.458 1.00 10.20 457 ALA C N 1
ATOM 2035 C CA . ALA C 1 89 ? -2.354 11.836 -15.294 1.00 12.23 457 ALA C CA 1
ATOM 2036 C C . ALA C 1 89 ? -3.329 11.383 -14.220 1.00 12.29 457 ALA C C 1
ATOM 2037 O O . ALA C 1 89 ? -3.555 10.190 -14.023 1.00 11.51 457 ALA C O 1
ATOM 2039 N N . VAL C 1 90 ? -3.891 12.355 -13.510 1.00 9.13 458 VAL C N 1
ATOM 2040 C CA . VAL C 1 90 ? -5.138 12.186 -12.778 1.00 11.93 458 VAL C CA 1
ATOM 2041 C C . VAL C 1 90 ? -6.225 12.872 -13.592 1.00 10.70 458 VAL C C 1
ATOM 2042 O O . VAL C 1 90 ? -6.088 14.050 -13.957 1.00 11.59 458 VAL C O 1
ATOM 2046 N N . LEU C 1 91 ? -7.290 12.140 -13.897 1.00 10.73 459 LEU C N 1
ATOM 2047 C CA . LEU C 1 91 ? -8.248 12.587 -14.898 1.00 11.45 459 LEU C CA 1
ATOM 2048 C C . LEU C 1 91 ? -9.394 13.383 -14.299 1.00 14.58 459 LEU C C 1
ATOM 2049 O O . LEU C 1 91 ? -9.874 13.090 -13.198 1.00 13.68 459 LEU C O 1
ATOM 2054 N N . ASP C 1 92 ? -9.841 14.385 -15.061 1.00 14.10 460 ASP C N 1
ATOM 2055 C CA . ASP C 1 92 ? -11.054 15.149 -14.798 1.00 14.26 460 ASP C CA 1
ATOM 2056 C C . ASP C 1 92 ? -12.131 14.576 -15.711 1.00 18.62 460 ASP C C 1
ATOM 2057 O O . ASP C 1 92 ? -12.096 14.790 -16.926 1.00 25.49 460 ASP C O 1
ATOM 2062 N N . GLN C 1 93 ? -13.088 13.845 -15.126 1.00 20.65 461 GLN C N 1
ATOM 2063 C CA . GLN C 1 93 ? -14.155 13.214 -15.903 1.00 23.80 461 GLN C CA 1
ATOM 2064 C C . GLN C 1 93 ? -15.154 14.213 -16.477 1.00 25.32 461 GLN C C 1
ATOM 2065 O O . GLN C 1 93 ? -15.913 13.857 -17.385 1.00 32.38 461 GLN C O 1
ATOM 2071 N N . VAL C 1 94 ? -15.198 15.435 -15.960 1.00 23.24 462 VAL C N 1
ATOM 2072 C CA . VAL C 1 94 ? -16.253 16.387 -16.289 1.00 28.00 462 VAL C CA 1
ATOM 2073 C C . VAL C 1 94 ? -15.798 17.412 -17.319 1.00 27.97 462 VAL C C 1
ATOM 2074 O O . VAL C 1 94 ? -16.433 17.580 -18.360 1.00 29.03 462 VAL C O 1
ATOM 2078 N N . GLU C 1 95 ? -14.704 18.112 -17.040 1.00 24.37 463 GLU C N 1
ATOM 2079 C CA . GLU C 1 95 ? -14.283 19.247 -17.851 1.00 26.32 463 GLU C CA 1
ATOM 2080 C C . GLU C 1 95 ? -12.996 19.002 -18.625 1.00 25.71 463 GLU C C 1
ATOM 2081 O O . GLU C 1 95 ? -12.517 19.914 -19.309 1.00 22.86 463 GLU C O 1
ATOM 2087 N N . GLY C 1 96 ? -12.420 17.807 -18.543 1.00 21.51 464 GLY C N 1
ATOM 2088 C CA . GLY C 1 96 ? -11.209 17.516 -19.282 1.00 20.34 464 GLY C CA 1
ATOM 2089 C C . GLY C 1 96 ? -9.956 18.199 -18.789 1.00 14.96 464 GLY C C 1
ATOM 2090 O O . GLY C 1 96 ? -8.926 18.118 -19.461 1.00 20.99 464 GLY C O 1
ATOM 2091 N N . GLN C 1 97 ? -9.995 18.837 -17.620 1.00 17.10 465 GLN C N 1
ATOM 2092 C CA . GLN C 1 97 ? -8.830 19.562 -17.101 1.00 16.06 465 GLN C CA 1
ATOM 2093 C C . GLN C 1 97 ? -7.896 18.617 -16.340 1.00 16.21 465 GLN C C 1
ATOM 2094 O O . GLN C 1 97 ? -7.626 18.784 -15.151 1.00 17.09 465 GLN C O 1
ATOM 2100 N N . HIS C 1 98 ? -7.390 17.608 -17.050 1.00 14.34 466 HIS C N 1
ATOM 2101 C CA . HIS C 1 98 ? -6.595 16.584 -16.387 1.00 15.85 466 HIS C CA 1
ATOM 2102 C C . HIS C 1 98 ? -5.313 17.180 -15.827 1.00 14.82 466 HIS C C 1
ATOM 2103 O O . HIS C 1 98 ? -4.769 18.148 -16.358 1.00 15.54 466 HIS C O 1
ATOM 2110 N N . HIS C 1 99 ? -4.831 16.583 -14.742 1.00 15.95 467 HIS C N 1
ATOM 2111 C CA . HIS C 1 99 ? -3.540 16.939 -14.172 1.00 13.99 467 HIS C CA 1
ATOM 2112 C C . HIS C 1 99 ? -2.507 15.972 -14.745 1.00 12.91 467 HIS C C 1
ATOM 2113 O O . HIS C 1 99 ? -2.509 14.779 -14.421 1.00 13.71 467 HIS C O 1
ATOM 2120 N N . ILE C 1 100 ? -1.628 16.471 -15.600 1.00 13.97 468 ILE C N 1
ATOM 2121 C CA . ILE C 1 100 ? -0.731 15.632 -16.383 1.00 13.00 468 ILE C CA 1
ATOM 2122 C C . ILE C 1 100 ? 0.704 16.036 -16.090 1.00 16.94 468 ILE C C 1
ATOM 2123 O O . ILE C 1 100 ? 1.023 17.231 -16.033 1.00 17.82 468 ILE C O 1
ATOM 2128 N N . GLU C 1 101 ? 1.557 15.045 -15.885 1.00 12.88 469 GLU C N 1
ATOM 2129 C CA . GLU C 1 101 ? 3.000 15.225 -15.902 1.00 11.50 469 GLU C CA 1
ATOM 2130 C C . GLU C 1 101 ? 3.572 14.426 -17.066 1.00 12.78 469 GLU C C 1
ATOM 2131 O O . GLU C 1 101 ? 3.126 13.309 -17.347 1.00 13.66 469 GLU C O 1
ATOM 2137 N N . VAL C 1 102 ? 4.558 15.004 -17.745 1.00 13.51 470 VAL C N 1
ATOM 2138 C CA . VAL C 1 102 ? 5.230 14.378 -18.874 1.00 11.97 470 VAL C CA 1
ATOM 2139 C C . VAL C 1 102 ? 6.685 14.190 -18.475 1.00 12.75 470 VAL C C 1
ATOM 2140 O O . VAL C 1 102 ? 7.356 15.153 -18.089 1.00 15.96 470 VAL C O 1
ATOM 2144 N N . MET C 1 103 ? 7.179 12.961 -18.544 1.00 13.97 471 MET C N 1
ATOM 2145 C CA . MET C 1 103 ? 8.554 12.732 -18.125 1.00 16.46 471 MET C CA 1
ATOM 2146 C C . MET C 1 103 ? 9.260 11.811 -19.104 1.00 17.06 471 MET C C 1
ATOM 2147 O O . MET C 1 103 ? 8.743 10.747 -19.459 1.00 19.19 471 MET C O 1
ATOM 2152 N N . GLU C 1 104 ? 10.441 12.221 -19.541 1.00 15.67 472 GLU C N 1
ATOM 2153 C CA . GLU C 1 104 ? 11.273 11.347 -20.344 1.00 18.47 472 GLU C CA 1
ATOM 2154 C C . GLU C 1 104 ? 11.962 10.360 -19.416 1.00 13.53 472 GLU C C 1
ATOM 2155 O O . GLU C 1 104 ? 12.307 10.695 -18.278 1.00 15.96 472 GLU C O 1
ATOM 2161 N N . THR C 1 105 ? 12.132 9.129 -19.892 1.00 15.37 473 THR C N 1
ATOM 2162 C CA . THR C 1 105 ? 12.919 8.186 -19.127 1.00 15.69 473 THR C CA 1
ATOM 2163 C C . THR C 1 105 ? 14.370 8.656 -19.061 1.00 17.14 473 THR C C 1
ATOM 2164 O O . THR C 1 105 ? 14.834 9.462 -19.873 1.00 19.24 473 THR C O 1
ATOM 2168 N N . LYS C 1 106 ? 15.081 8.159 -18.060 1.00 17.69 474 LYS C N 1
ATOM 2169 C CA . LYS C 1 106 ? 16.507 8.427 -17.906 1.00 20.87 474 LYS C CA 1
ATOM 2170 C C . LYS C 1 106 ? 17.235 7.101 -18.071 1.00 16.86 474 LYS C C 1
ATOM 2171 O O . LYS C 1 106 ? 17.153 6.232 -17.181 1.00 19.68 474 LYS C O 1
ATOM 2177 N N . PRO C 1 107 ? 17.944 6.894 -19.182 1.00 18.73 475 PRO C N 1
ATOM 2178 C CA . PRO C 1 107 ? 18.481 5.555 -19.483 1.00 18.23 475 PRO C CA 1
ATOM 2179 C C . PRO C 1 107 ? 19.630 5.120 -18.593 1.00 19.96 475 PRO C C 1
ATOM 2180 O O . PRO C 1 107 ? 20.061 3.969 -18.704 1.00 19.72 475 PRO C O 1
ATOM 2184 N N . ASP C 1 108 ? 20.162 5.987 -17.735 1.00 18.65 476 ASP C N 1
ATOM 2185 C CA . ASP C 1 108 ? 21.202 5.557 -16.812 1.00 19.47 476 ASP C CA 1
ATOM 2186 C C . ASP C 1 108 ? 20.651 4.996 -15.505 1.00 20.12 476 ASP C C 1
ATOM 2187 O O . ASP C 1 108 ? 21.429 4.465 -14.705 1.00 29.43 476 ASP C O 1
ATOM 2192 N N . LEU C 1 109 ? 19.344 5.076 -15.278 1.00 16.40 477 LEU C N 1
ATOM 2193 C CA . LEU C 1 109 ? 18.764 4.700 -13.995 1.00 17.57 477 LEU C CA 1
ATOM 2194 C C . LEU C 1 109 ? 18.380 3.229 -13.983 1.00 14.04 477 LEU C C 1
ATOM 2195 O O . LEU C 1 109 ? 17.931 2.678 -14.993 1.00 14.66 477 LEU C O 1
ATOM 2200 N N . GLN C 1 110 ? 18.545 2.597 -12.821 1.00 15.50 478 GLN C N 1
ATOM 2201 C CA . GLN C 1 110 ? 18.187 1.189 -12.696 1.00 16.10 478 GLN C CA 1
ATOM 2202 C C . GLN C 1 110 ? 16.692 0.951 -12.896 1.00 13.10 478 GLN C C 1
ATOM 2203 O O . GLN C 1 110 ? 16.307 -0.138 -13.326 1.00 15.39 478 GLN C O 1
ATOM 2209 N N . ALA C 1 111 ? 15.847 1.956 -12.658 1.00 13.05 479 ALA C N 1
ATOM 2210 C CA . ALA C 1 111 ? 14.417 1.780 -12.873 1.00 11.42 479 ALA C CA 1
ATOM 2211 C C . ALA C 1 111 ? 14.083 1.421 -14.310 1.00 11.99 479 ALA C C 1
ATOM 2212 O O . ALA C 1 111 ? 13.020 0.852 -14.555 1.00 15.99 479 ALA C O 1
ATOM 2214 N N . PHE C 1 112 ? 14.970 1.704 -15.259 1.00 11.86 480 PHE C N 1
ATOM 2215 C CA . PHE C 1 112 ? 14.666 1.475 -16.659 1.00 13.55 480 PHE C CA 1
ATOM 2216 C C . PHE C 1 112 ? 15.460 0.335 -17.293 1.00 14.38 480 PHE C C 1
ATOM 2217 O O . PHE C 1 112 ? 15.314 0.106 -18.495 1.00 15.15 480 PHE C O 1
ATOM 2225 N N . GLN C 1 113 ? 16.274 -0.399 -16.530 1.00 13.44 481 GLN C N 1
ATOM 2226 C CA . GLN C 1 113 ? 17.071 -1.481 -17.097 1.00 15.12 481 GLN C CA 1
ATOM 2227 C C . GLN C 1 113 ? 16.251 -2.767 -17.160 1.00 16.54 481 GLN C C 1
ATOM 2228 O O . GLN C 1 113 ? 15.188 -2.879 -16.550 1.00 17.23 481 GLN C O 1
ATOM 2234 N N . ARG C 1 114 ? 16.739 -3.733 -17.931 1.00 15.17 482 ARG C N 1
ATOM 2235 C CA . ARG C 1 114 ? 16.015 -4.995 -18.032 1.00 15.46 482 ARG C CA 1
ATOM 2236 C C . ARG C 1 114 ? 15.795 -5.582 -16.637 1.00 17.40 482 ARG C C 1
ATOM 2237 O O . ARG C 1 114 ? 16.758 -5.728 -15.871 1.00 15.73 482 ARG C O 1
ATOM 2245 N N . PRO C 1 115 ? 14.557 -5.892 -16.257 1.00 18.76 483 PRO C N 1
ATOM 2246 C CA . PRO C 1 115 ? 14.326 -6.392 -14.899 1.00 17.36 483 PRO C CA 1
ATOM 2247 C C . PRO C 1 115 ? 14.827 -7.820 -14.750 1.00 16.99 483 PRO C C 1
ATOM 2248 O O . PRO C 1 115 ? 14.674 -8.653 -15.645 1.00 19.80 483 PRO C O 1
ATOM 2252 N N . THR C 1 116 ? 15.474 -8.078 -13.617 1.00 17.59 484 THR C N 1
ATOM 2253 C CA . THR C 1 116 ? 15.969 -9.401 -13.275 1.00 20.51 484 THR C CA 1
ATOM 2254 C C . THR C 1 116 ? 15.194 -10.022 -12.125 1.00 18.31 484 THR C C 1
ATOM 2255 O O . THR C 1 116 ? 15.522 -11.139 -11.698 1.00 20.80 484 THR C O 1
ATOM 2259 N N . VAL C 1 117 ? 14.184 -9.321 -11.612 1.00 19.83 485 VAL C N 1
ATOM 2260 C CA . VAL C 1 117 ? 13.249 -9.827 -10.621 1.00 18.05 485 VAL C CA 1
ATOM 2261 C C . VAL C 1 117 ? 11.849 -9.493 -11.116 1.00 18.02 485 VAL C C 1
ATOM 2262 O O . VAL C 1 117 ? 11.668 -8.668 -12.013 1.00 17.09 485 VAL C O 1
ATOM 2266 N N . MET C 1 118 ? 10.849 -10.144 -10.516 1.00 17.52 486 MET C N 1
ATOM 2267 C CA . MET C 1 118 ? 9.479 -10.019 -11.013 1.00 14.61 486 MET C CA 1
ATOM 2268 C C . MET C 1 118 ? 9.043 -8.564 -11.119 1.00 14.03 486 MET C C 1
ATOM 2269 O O . MET C 1 118 ? 8.468 -8.145 -12.129 1.00 14.63 486 MET C O 1
ATOM 2274 N N . ARG C 1 119 ? 9.272 -7.779 -10.069 1.00 12.38 487 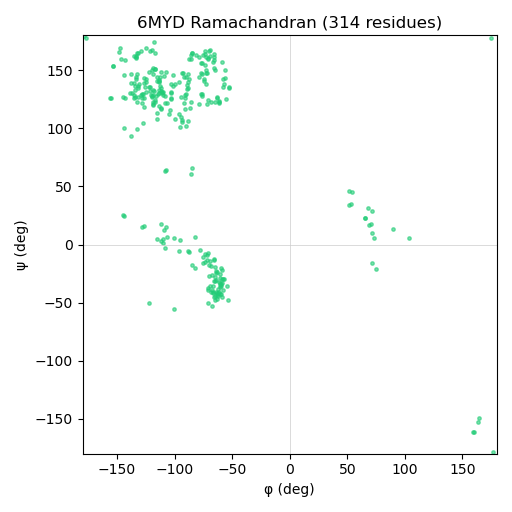ARG C N 1
ATOM 2275 C CA . ARG C 1 119 ? 8.924 -6.363 -10.069 1.00 12.63 487 ARG C CA 1
ATOM 2276 C C . ARG C 1 119 ? 10.149 -5.578 -9.637 1.00 12.42 487 ARG C C 1
ATOM 2277 O O . ARG C 1 119 ? 10.658 -5.781 -8.533 1.00 14.72 487 ARG C O 1
ATOM 2285 N N . ASN C 1 120 ? 10.605 -4.672 -10.484 1.00 14.18 488 ASN C N 1
ATOM 2286 C CA . ASN C 1 120 ? 11.781 -3.877 -10.138 1.00 14.03 488 ASN C CA 1
ATOM 2287 C C . ASN C 1 120 ? 11.448 -3.003 -8.939 1.00 14.36 488 ASN C C 1
ATOM 2288 O O . ASN C 1 120 ? 10.511 -2.202 -9.018 1.00 14.43 488 ASN C O 1
ATOM 2293 N N . PRO C 1 121 ? 12.181 -3.098 -7.827 1.00 14.32 489 PRO C N 1
ATOM 2294 C CA . PRO C 1 121 ? 11.884 -2.222 -6.681 1.00 15.37 489 PRO C CA 1
ATOM 2295 C C . PRO C 1 121 ? 12.203 -0.759 -6.922 1.00 14.18 489 PRO C C 1
ATOM 2296 O O . PRO C 1 121 ? 11.688 0.097 -6.191 1.00 16.26 489 PRO C O 1
ATOM 2300 N N . LYS C 1 122 ? 13.026 -0.442 -7.914 1.00 12.56 490 LYS C N 1
ATOM 2301 C CA . LYS C 1 122 ? 13.309 0.948 -8.261 1.00 13.57 490 LYS C CA 1
ATOM 2302 C C . LYS C 1 122 ? 12.232 1.442 -9.216 1.00 13.96 490 LYS C C 1
ATOM 2303 O O . LYS C 1 122 ? 12.032 0.860 -10.287 1.00 15.45 490 LYS C O 1
ATOM 2309 N N . GLY C 1 123 ? 11.547 2.523 -8.831 1.00 13.60 491 GLY C N 1
ATOM 2310 C CA . GLY C 1 123 ? 10.524 3.134 -9.650 1.00 11.98 491 GLY C CA 1
ATOM 2311 C C . GLY C 1 123 ? 10.875 4.589 -9.937 1.00 11.21 491 GLY C C 1
ATOM 2312 O O . GLY C 1 123 ? 11.770 5.165 -9.314 1.00 13.83 491 GLY C O 1
ATOM 2313 N N . PHE C 1 124 ? 10.175 5.173 -10.902 1.00 8.68 492 PHE C N 1
ATOM 2314 C CA . PHE C 1 124 ? 10.485 6.538 -11.307 1.00 8.55 492 PHE C CA 1
ATOM 2315 C C . PHE C 1 124 ? 9.200 7.350 -11.370 1.00 9.31 492 PHE C C 1
ATOM 2316 O O . PHE C 1 124 ? 8.185 6.888 -11.894 1.00 9.47 492 PHE C O 1
ATOM 2324 N N . GLY C 1 125 ? 9.248 8.574 -10.857 1.00 10.57 493 GLY C N 1
ATOM 2325 C CA . GLY C 1 125 ? 8.009 9.345 -10.809 1.00 12.30 493 GLY C CA 1
ATOM 2326 C C . GLY C 1 125 ? 8.113 10.531 -9.857 1.00 10.58 493 GLY C C 1
ATOM 2327 O O . GLY C 1 125 ? 9.198 11.051 -9.611 1.00 11.06 493 GLY C O 1
ATOM 2328 N N . TYR C 1 126 ? 6.960 10.925 -9.324 1.00 8.51 494 TYR C N 1
ATOM 2329 C CA . TYR C 1 126 ? 6.823 12.216 -8.648 1.00 8.99 494 TYR C CA 1
ATOM 2330 C C . TYR C 1 126 ? 6.436 11.998 -7.193 1.00 9.89 494 TYR C C 1
ATOM 2331 O O . TYR C 1 126 ? 5.375 11.433 -6.907 1.00 11.63 494 TYR C O 1
ATOM 2340 N N . VAL C 1 127 ? 7.282 12.479 -6.279 1.00 13.32 495 VAL C N 1
ATOM 2341 C CA . VAL C 1 127 ? 6.919 12.515 -4.870 1.00 16.52 495 VAL C CA 1
ATOM 2342 C C . VAL C 1 127 ? 5.774 13.499 -4.648 1.00 13.03 495 VAL C C 1
ATOM 2343 O O . VAL C 1 127 ? 4.842 13.238 -3.877 1.00 12.16 495 VAL C O 1
ATOM 2347 N N . THR C 1 128 ? 5.822 14.645 -5.324 1.00 13.45 496 THR C N 1
ATOM 2348 C CA . THR C 1 128 ? 4.762 15.644 -5.181 1.00 11.15 496 THR C CA 1
ATOM 2349 C C . THR C 1 128 ? 3.904 15.696 -6.437 1.00 10.84 496 THR C C 1
ATOM 2350 O O . THR C 1 128 ? 3.858 16.714 -7.127 1.00 14.53 496 THR C O 1
ATOM 2354 N N . PHE C 1 129 ? 3.231 14.583 -6.745 1.00 11.78 497 PHE C N 1
ATOM 2355 C CA . PHE C 1 129 ? 2.455 14.512 -7.978 1.00 10.07 497 PHE C CA 1
ATOM 2356 C C . PHE C 1 129 ? 1.249 15.443 -7.949 1.00 11.98 497 PHE C C 1
ATOM 2357 O O . PHE C 1 129 ? 1.061 16.249 -8.866 1.00 12.66 497 PHE C O 1
ATOM 2365 N N . LEU C 1 130 ? 0.413 15.342 -6.913 1.00 10.84 498 LEU C N 1
ATOM 2366 C CA . LEU C 1 130 ? -0.788 16.166 -6.826 1.00 9.77 498 LEU C CA 1
ATOM 2367 C C . LEU C 1 130 ? -1.168 16.288 -5.357 1.00 10.40 498 LEU C C 1
ATOM 2368 O O . LEU C 1 130 ? -1.337 15.271 -4.687 1.00 10.90 498 LEU C O 1
ATOM 2373 N N . HIS C 1 131 ? -1.318 17.508 -4.860 1.00 10.35 499 HIS C N 1
ATOM 2374 C CA . HIS C 1 131 ? -1.663 17.679 -3.456 1.00 9.64 499 HIS C CA 1
ATOM 2375 C C . HIS C 1 131 ? -3.130 17.337 -3.211 1.00 11.24 499 HIS C C 1
ATOM 2376 O O . HIS C 1 131 ? -4.000 17.652 -4.029 1.00 10.24 499 HIS C O 1
ATOM 2383 N N . LEU C 1 132 ? -3.411 16.704 -2.061 1.00 11.77 500 LEU C N 1
ATOM 2384 C CA . LEU C 1 132 ? -4.784 16.291 -1.767 1.00 11.05 500 LEU C CA 1
ATOM 2385 C C . LEU C 1 132 ? -5.744 17.476 -1.694 1.00 12.56 500 LEU C C 1
ATOM 2386 O O . LEU C 1 132 ? -6.932 17.333 -2.027 1.00 13.08 500 LEU C O 1
ATOM 2391 N N . GLN C 1 133 ? -5.261 18.641 -1.250 1.00 12.72 501 GLN C N 1
ATOM 2392 C CA . GLN C 1 133 ? -6.116 19.825 -1.202 1.00 14.54 501 GLN C CA 1
ATOM 2393 C C . GLN C 1 133 ? -6.447 20.304 -2.611 1.00 15.92 501 GLN C C 1
ATOM 2394 O O . GLN C 1 133 ? -7.557 20.790 -2.866 1.00 15.42 501 GLN C O 1
ATOM 2400 N N . ALA C 1 134 ? -5.492 20.175 -3.539 1.00 13.83 502 ALA C N 1
ATOM 2401 C CA . ALA C 1 134 ? -5.738 20.583 -4.919 1.00 14.61 502 ALA C CA 1
ATOM 2402 C C . ALA C 1 134 ? -6.709 19.629 -5.598 1.00 13.80 502 ALA C C 1
ATOM 2403 O O . ALA C 1 134 ? -7.553 20.059 -6.396 1.00 16.08 502 ALA C O 1
ATOM 2405 N N . LEU C 1 135 ? -6.596 18.330 -5.293 1.00 15.15 503 LEU C N 1
ATOM 2406 C CA . LEU C 1 135 ? -7.548 17.347 -5.794 1.00 14.85 503 LEU C CA 1
ATOM 2407 C C . LEU C 1 135 ? -8.946 17.626 -5.255 1.00 14.37 503 LEU C C 1
ATOM 2408 O O . LEU C 1 135 ? -9.935 17.570 -6.000 1.00 16.08 503 LEU C O 1
ATOM 2413 N N . ARG C 1 136 ? -9.045 17.950 -3.964 1.00 13.15 504 ARG C N 1
ATOM 2414 C CA . ARG C 1 136 ? -10.353 18.194 -3.372 1.00 14.63 504 ARG C CA 1
ATOM 2415 C C . ARG C 1 136 ? -11.004 19.430 -3.984 1.00 16.63 504 ARG C C 1
ATOM 2416 O O . ARG C 1 136 ? -12.193 19.407 -4.322 1.00 19.77 504 ARG C O 1
ATOM 2424 N N . GLN C 1 137 ? -10.238 20.517 -4.143 1.00 17.51 505 GLN C N 1
ATOM 2425 C CA . GLN C 1 137 ? -10.802 21.753 -4.676 1.00 20.40 505 GLN C CA 1
ATOM 2426 C C . GLN C 1 137 ? -11.238 21.595 -6.125 1.00 19.64 505 GLN C C 1
ATOM 2427 O O . GLN C 1 137 ? -12.216 22.221 -6.549 1.00 22.17 505 GLN C O 1
ATOM 2433 N N . ARG C 1 138 ? -10.543 20.747 -6.890 1.00 21.51 506 ARG C N 1
ATOM 2434 C CA . ARG C 1 138 ? -10.902 20.535 -8.286 1.00 26.96 506 ARG C CA 1
ATOM 2435 C C . ARG C 1 138 ? -12.039 19.541 -8.450 1.00 18.97 506 ARG C C 1
ATOM 2436 O O . ARG C 1 138 ? -12.708 19.551 -9.491 1.00 25.95 506 ARG C O 1
ATOM 2444 N N . GLY C 1 139 ? -12.277 18.703 -7.445 1.00 18.73 507 GLY C N 1
ATOM 2445 C CA . GLY C 1 139 ? -13.375 17.756 -7.477 1.00 26.28 507 GLY C CA 1
ATOM 2446 C C . GLY C 1 139 ? -13.236 16.641 -8.489 1.00 19.83 507 GLY C C 1
ATOM 2447 O O . GLY C 1 139 ? -14.249 16.166 -9.007 1.00 22.74 507 GLY C O 1
ATOM 2448 N N . PHE C 1 140 ? -12.010 16.202 -8.781 1.00 20.60 508 PHE C N 1
ATOM 2449 C CA . PHE C 1 140 ? -11.816 15.173 -9.804 1.00 17.18 508 PHE C CA 1
ATOM 2450 C C . PHE C 1 140 ? -12.325 13.799 -9.363 1.00 20.32 508 PHE C C 1
ATOM 2451 O O . PHE C 1 140 ? -12.685 12.983 -10.218 1.00 22.45 508 PHE C O 1
ATOM 2459 N N . VAL C 1 141 ? -12.358 13.515 -8.061 1.00 15.98 509 VAL C N 1
ATOM 2460 C CA . VAL C 1 141 ? -12.924 12.251 -7.585 1.00 15.04 509 VAL C CA 1
ATOM 2461 C C . VAL C 1 141 ? -14.436 12.289 -7.764 1.00 15.38 509 VAL C C 1
ATOM 2462 O O . VAL C 1 141 ? -15.113 13.197 -7.268 1.00 19.42 509 VAL C O 1
ATOM 2466 N N . LYS C 1 142 ? -14.975 11.299 -8.473 1.00 16.35 510 LYS C N 1
ATOM 2467 C CA . LYS C 1 142 ? -16.392 11.238 -8.807 1.00 20.13 510 LYS C CA 1
ATOM 2468 C C . LYS C 1 142 ? -16.880 9.826 -8.529 1.00 18.41 510 LYS C C 1
ATOM 2469 O O . LYS C 1 142 ? -16.222 8.855 -8.918 1.00 19.24 510 LYS C O 1
ATOM 2475 N N . GLU C 1 143 ? -18.022 9.709 -7.844 1.00 23.28 511 GLU C N 1
ATOM 2476 C CA . GLU C 1 143 ? -18.525 8.409 -7.387 1.00 27.88 511 GLU C CA 1
ATOM 2477 C C . GLU C 1 143 ? -17.454 7.633 -6.623 1.00 19.26 511 GLU C C 1
ATOM 2478 O O . GLU C 1 143 ? -17.375 6.401 -6.697 1.00 23.00 511 GLU C O 1
ATOM 2484 N N . ASP C 1 144 ? -16.621 8.374 -5.896 1.00 17.50 512 ASP C N 1
ATOM 2485 C CA . ASP C 1 144 ? -15.556 7.851 -5.048 1.00 17.05 512 ASP C CA 1
ATOM 2486 C C . ASP C 1 144 ? -14.452 7.145 -5.828 1.00 18.58 512 ASP C C 1
ATOM 2487 O O . ASP C 1 144 ? -13.734 6.312 -5.261 1.00 18.72 512 ASP C O 1
ATOM 2492 N N . VAL C 1 145 ? -14.285 7.448 -7.115 1.00 15.12 513 VAL C N 1
ATOM 2493 C CA . VAL C 1 145 ? -13.252 6.834 -7.947 1.00 14.42 513 VAL C CA 1
ATOM 2494 C C . VAL C 1 145 ? -12.230 7.885 -8.353 1.00 15.05 513 VAL C C 1
ATOM 2495 O O . VAL C 1 145 ? -12.602 8.967 -8.827 1.00 15.13 513 VAL C O 1
ATOM 2499 N N . LEU C 1 146 ? -10.948 7.571 -8.159 1.00 12.47 514 LEU C N 1
ATOM 2500 C CA . LEU C 1 146 ? -9.841 8.358 -8.690 1.00 11.41 514 LEU C CA 1
ATOM 2501 C C . LEU C 1 146 ? -9.283 7.634 -9.907 1.00 14.83 514 LEU C C 1
ATOM 2502 O O . LEU C 1 146 ? -9.069 6.418 -9.856 1.00 13.73 514 LEU C O 1
ATOM 2507 N N . LEU C 1 147 ? -9.092 8.364 -11.009 1.00 11.65 515 LEU C N 1
ATOM 2508 C CA . LEU C 1 147 ? -8.626 7.791 -12.272 1.00 11.87 515 LEU C CA 1
ATOM 2509 C C . LEU C 1 147 ? -7.189 8.222 -12.528 1.00 11.48 515 LEU C C 1
ATOM 2510 O O . LEU C 1 147 ? -6.899 9.427 -12.615 1.00 11.04 515 LEU C O 1
ATOM 2515 N N . VAL C 1 148 ? -6.295 7.246 -12.666 1.00 10.82 516 VAL C N 1
ATOM 2516 C CA . VAL C 1 148 ? -4.868 7.475 -12.887 1.00 10.85 516 VAL C CA 1
ATOM 2517 C C . VAL C 1 148 ? -4.499 6.859 -14.232 1.00 10.14 516 VAL C C 1
ATOM 2518 O O . VAL C 1 148 ? -4.708 5.657 -14.444 1.00 13.79 516 VAL C O 1
ATOM 2522 N N . ARG C 1 149 ? -3.963 7.672 -15.139 1.00 11.20 517 ARG C N 1
ATOM 2523 C CA . ARG C 1 149 ? -3.673 7.230 -16.500 1.00 9.92 517 ARG C CA 1
ATOM 2524 C C . ARG C 1 149 ? -2.173 7.200 -16.772 1.00 12.22 517 ARG C C 1
ATOM 2525 O O . ARG C 1 149 ? -1.438 8.082 -16.339 1.00 11.60 517 ARG C O 1
ATOM 2533 N N . CYS C 1 150 ? -1.720 6.180 -17.503 1.00 11.20 518 CYS C N 1
ATOM 2534 C CA . CYS C 1 150 ? -0.317 6.047 -17.877 1.00 12.04 518 CYS C CA 1
ATOM 2535 C C . CYS C 1 150 ? -0.211 5.683 -19.350 1.00 11.60 518 CYS C C 1
ATOM 2536 O O . CYS C 1 150 ? -0.806 4.697 -19.793 1.00 13.15 518 CYS C O 1
ATOM 2539 N N . GLU C 1 151 ? 0.566 6.462 -20.096 1.00 12.09 519 GLU C N 1
ATOM 2540 C CA . GLU C 1 151 ? 0.837 6.197 -21.501 1.00 15.01 519 GLU C CA 1
ATOM 2541 C C . GLU C 1 151 ? 2.329 6.370 -21.750 1.00 14.04 519 GLU C C 1
ATOM 2542 O O . GLU C 1 151 ? 2.939 7.309 -21.239 1.00 14.81 519 GLU C O 1
ATOM 2548 N N . VAL C 1 152 ? 2.930 5.450 -22.498 1.00 14.81 520 VAL C N 1
ATOM 2549 C CA . VAL C 1 152 ? 4.341 5.529 -22.855 1.00 18.01 520 VAL C CA 1
ATOM 2550 C C . VAL C 1 152 ? 4.421 5.734 -24.357 1.00 18.07 520 VAL C C 1
ATOM 2551 O O . VAL C 1 152 ? 3.729 5.049 -25.114 1.00 22.22 520 VAL C O 1
ATOM 2555 N N . THR C 1 153 ? 5.241 6.691 -24.790 1.00 20.92 521 THR C N 1
ATOM 2556 C CA . THR C 1 153 ? 5.459 6.967 -26.201 1.00 21.28 521 THR C CA 1
ATOM 2557 C C . THR C 1 153 ? 6.940 6.825 -26.538 1.00 28.41 521 THR C C 1
ATOM 2558 O O . THR C 1 153 ? 7.801 7.099 -25.697 1.00 24.52 521 THR C O 1
ATOM 2562 N N . PRO C 1 154 ? 7.276 6.410 -27.768 1.00 28.48 522 PRO C N 1
ATOM 2563 C CA . PRO C 1 154 ? 8.684 6.226 -28.146 1.00 35.52 522 PRO C CA 1
ATOM 2564 C C . PRO C 1 154 ? 9.442 7.542 -28.339 1.00 32.91 522 PRO C C 1
ATOM 2565 O O . PRO C 1 154 ? 8.815 8.602 -28.343 1.00 35.27 522 PRO C O 1
ATOM 2569 N N . GLU D 2 1 ? 12.798 15.915 -9.306 1.00 22.95 377 GLU D N 1
ATOM 2570 C CA . GLU D 2 1 ? 11.376 15.659 -9.524 1.00 17.60 377 GLU D CA 1
ATOM 2571 C C . GLU D 2 1 ? 11.064 15.773 -11.020 1.00 17.78 377 GLU D C 1
ATOM 2572 O O . GLU D 2 1 ? 11.023 16.878 -11.550 1.00 19.00 377 GLU D O 1
ATOM 2578 N N . PRO D 2 2 ? 10.846 14.640 -11.708 1.00 17.05 378 PRO D N 1
ATOM 2579 C CA . PRO D 2 2 ? 10.723 13.277 -11.180 1.00 15.99 378 PRO D CA 1
ATOM 2580 C C . PRO D 2 2 ? 12.032 12.705 -10.631 1.00 15.46 378 PRO D C 1
ATOM 2581 O O . PRO D 2 2 ? 13.118 13.226 -10.922 1.00 16.91 378 PRO D O 1
ATOM 2585 N N . VAL D 2 3 ? 11.906 11.643 -9.828 1.00 14.88 379 VAL D N 1
ATOM 2586 C CA . VAL D 2 3 ? 13.025 11.018 -9.135 1.00 14.79 379 VAL D CA 1
ATOM 2587 C C . VAL D 2 3 ? 12.826 9.508 -9.109 1.00 14.40 379 VAL D C 1
ATOM 2588 O O . VAL D 2 3 ? 11.712 9.002 -9.255 1.00 14.30 379 VAL D O 1
ATOM 2592 N N . GLU D 2 4 ? 13.934 8.795 -8.910 1.00 14.61 380 GLU D N 1
ATOM 2593 C CA . GLU D 2 4 ? 13.909 7.362 -8.640 1.00 14.68 380 GLU D CA 1
ATOM 2594 C C . GLU D 2 4 ? 13.769 7.145 -7.138 1.00 15.11 380 GLU D C 1
ATOM 2595 O O . GLU D 2 4 ? 14.446 7.807 -6.335 1.00 16.81 380 GLU D O 1
ATOM 2601 N N . THR D 2 5 ? 12.871 6.233 -6.762 1.00 15.30 381 THR D N 1
ATOM 2602 C CA . THR D 2 5 ? 12.695 5.830 -5.373 1.00 16.31 381 THR D CA 1
ATOM 2603 C C . THR D 2 5 ? 12.578 4.318 -5.323 1.00 16.94 381 THR D C 1
ATOM 2604 O O . THR D 2 5 ? 12.301 3.665 -6.332 1.00 16.63 381 THR D O 1
ATOM 2608 N N . THR D 2 6 ? 12.789 3.766 -4.134 1.00 18.30 382 THR D N 1
ATOM 2609 C CA . THR D 2 6 ? 12.842 2.324 -3.946 1.00 19.42 382 THR D CA 1
ATOM 2610 C C . THR D 2 6 ? 11.645 1.855 -3.132 1.00 20.80 382 THR D C 1
ATOM 2611 O O . THR D 2 6 ? 11.304 2.454 -2.106 1.00 21.79 382 THR D O 1
ATOM 2615 N N . ASP D 2 7 ? 11.024 0.768 -3.592 1.00 21.40 383 ASP D N 1
ATOM 2616 C CA . ASP D 2 7 ? 9.861 0.176 -2.934 1.00 23.29 383 ASP D CA 1
ATOM 2617 C C . ASP D 2 7 ? 9.998 -1.329 -3.113 1.00 24.72 383 ASP D C 1
ATOM 2618 O O . ASP D 2 7 ? 9.694 -1.854 -4.187 1.00 24.47 383 ASP D O 1
ATOM 2623 N N . TYR D 2 8 ? 10.464 -2.016 -2.072 1.00 26.66 384 TYR D N 1
ATOM 2624 C CA . TYR D 2 8 ? 10.672 -3.456 -2.165 1.00 28.47 384 TYR D CA 1
ATOM 2625 C C . TYR D 2 8 ? 9.348 -4.211 -2.100 1.00 41.79 384 TYR D C 1
ATOM 2626 O O . TYR D 2 8 ? 8.348 -3.707 -1.589 1.00 34.60 384 TYR D O 1
#

Secondary structure (DSSP, 8-state):
-GGGG--EEEEEE--HHHHHHHHHTT--EEEEPPPEESSSS--EEEEEEEE--TT-TTTTTEEEEEEEEB--TTGGGS-SS--SEEEEEE--TTT---EEEEEE--TTSGGGSPPSSSB-SEEEEEEEEEEHHHHHHHT--BTTBEEEEEEEE--/--EEEE--/----EEEEEE-SHHHHHHHHHTT--EEEEPPPEESSSS--EEEEEEEE--TT-TTTTTEEEEEEEEE--TTGGGS-SS--SEEEEEE--TTT---EEEEEE--TTSGGGSPPSSSB-SEEEEEEEEEEHHHHHHHT--BTTBEEEEEEEE-/--EEEE--

Nearest PDB structures (foldseek):
  6myd-assembly2_C  TM=1.003E+00  e=1.683E-29  Danio rerio
  1lb4-assembly1_A  TM=9.553E-01  e=8.919E-21  Homo sapiens
  8t5q-assembly2_F  TM=8.943E-01  e=1.094E-12  Homo sapiens
  1d0a-assembly1_A  TM=8.792E-01  e=1.816E-12  Homo sapiens
  1ca9-assembly2_D  TM=8.791E-01  e=8.297E-12  Homo sapiens

Radius of gyration: 20.56 Å; Cα contacts (8 Å, |Δi|>4): 781; chains: 4; bounding box: 40×44×63 Å

Foldseek 3Di:
DFQQQCDKDKFKDAQLVVVVVVLQVFDKDKDKTDWDGSHVVYWIKIKIWIQAHCPDPPAHQAIWMWMATFDDPCVVVDDPQDWFKKKKWWAQPPPRPIQIDIGTDDRPDQRRGYDPHGIRPDTDTGSRRDGNVRCVVSVSQDNRIIIMMMGTGHD/DPDDDDDD/DFCDKDKFKAAQQVVVVVCQAVFDKDKDKGDWDARDVVGWIKIKIWIQAHCPDPPQHQAIWMWMATFQDPCLVVDDPQDWFKKKKWWAQPPPGPIQIDIDTDDRVDPRRGRDPHGIPPDIDTGSRRDGNVRCVVSVRQDNRIIIMMMGTGD/DPDDDDDD

Solvent-accessible surface area: 15442 Å² total; per-residue (Å²): 92,81,94,33,32,140,26,108,50,60,13,128,7,102,55,3,35,72,29,39,125,62,3,96,63,20,17,34,15,16,32,10,3,39,54,20,38,4,6,155,26,0,8,35,0,5,0,6,0,23,1,35,8,61,75,14,92,244,15,36,41,45,0,0,0,6,4,0,3,12,56,14,146,40,11,120,115,15,91,74,30,0,42,2,21,0,84,0,2,0,17,19,64,112,122,39,129,61,56,80,51,78,7,125,16,114,74,124,41,88,1,3,62,104,8,133,78,92,40,2,30,50,0,7,0,8,42,49,4,6,44,15,128,27,6,194,143,152,48,6,45,98,148,43,16,0,18,0,51,2,37,6,47,65,210,104,44,54,56,36,25,13,156,100,43,156,23,106,54,53,9,130,6,105,53,4,34,75,32,36,124,60,4,94,79,31,19,38,17,14,28,12,1,27,41,22,48,4,7,159,48,0,6,43,0,6,0,8,0,20,1,37,22,56,72,16,114,241,14,38,42,46,0,0,0,6,4,1,2,8,81,16,135,30,8,95,119,16,90,53,34,0,98,15,26,0,94,0,2,0,20,10,80,100,123,41,122,62,56,79,50,80,5,128,13,90,64,114,37,107,2,3,46,121,8,121,77,47,41,15,30,62,0,2,0,7,41,50,4,8,41,17,133,28,6,205,158,140,48,17,46,90,158,44,20,1,12,0,68,2,51,4,36,121,104,31,53,55,39,26,10,153

InterPro domains:
  IPR001293 Zinc finger, TRAF-type [PF02176] (132-178)
  IPR001293 Zinc finger, TRAF-type [PF02176] (205-262)
  IPR001293 Zinc finger, TRAF-type [PS50145] (205-259)
  IPR001841 Zinc finger, RING-type [PS50089] (71-110)
  IPR001841 Zinc finger, RING-type [SM00184] (71-109)
  IPR002083 MATH/TRAF domain [PS50144] (374-520)
  IPR002083 MATH/TRAF domain [SM00061] (379-503)
  IPR008974 TRAF-like [G3DSA:2.60.210.10] (330-521)
  IPR012227 TNF receptor-associated factor TRAF, metazoa [PIRSF015614] (36-525)
  IPR013083 Zinc finger, RING/FYVE/PHD-type [G3DSA:3.30.40.10] (50-160)
  IPR013083 Zinc finger, RING/FYVE/PHD-type [G3DSA:3.30.40.10] (161-212)
  IPR013083 Zinc finger, RING/FYVE/PHD-type [G3DSA:3.30.40.10] (213-271)
  IPR017907 Zinc finger, RING-type, conserved site [PS00518] (86-95)
  IPR018957 Zinc finger, C3HC4 RING-type [PF00097] (71-108)
  IPR027139 TNF receptor-associated factor 6, C3HC3D-type RING zinc finger [cd16643] (68-125)
  IPR037309 TNF receptor-associated factor 6, MATH domain [cd03776] (375-521)
  IPR049342 TRAF1-6, MATH domain [PF21355] (398-517)

Sequence (322 aa):
SAQQYQGIYVWRVENFSHHLRNQEAGQPIVLHSPPFYTGRPGYKLCLRLHLQTPSAPRCSNFISLFVHTMQGEFDSQLSWPLQGTIRLAVLDQVEGQHHIEVMETKPDLQAFQRPTVMRNPKGFGYVTFLHLQALRQRGFVKEDVLLVRCEVTPREPVETTDYQYQGIYVWRVENFSHHLRNQEAGQPIVLHSPPFYTGRPGYKLCLRLHLQTPSAPRCSNFISLFVHTMQGEFDSQLSWPLQGTIRLAVLDQVEGQHHIEVMETKPDLQAFQRPTVMRNPKGFGYVTFLHLQALRQRGFVKEDVLLVRCEVTPEPVETTDY

GO terms:
  GO:0009615 response to virus (P, IDA)
  GO:0009617 response to bacterium (P, IDA)
  GO:0045893 positive regulation of DNA-templated transcription (P, IDA)
  GO:0038061 non-canonical NF-kappaB signal transduction (P, TAS)
  GO:0045087 innate immune response (P, IMP)

Organism: Danio rerio (NCBI:txid7955)